Protein 5EES (pdb70)

Sequence (247 aa):
GIKVGVLGAKGRVGQTIVAAVNESDDLELVAEIGVDDDLSLLVDNGAEVVVDFTTPNAVMGNLEFCINNGISAVVGTTGFDDARLEQVRDWLEGKDNVGVLIAPNFAISAVLTMVFSKQAARFFESAEVIELHHPNKLDAPSGTAIHTAQGIAAARKEAGMDAQPDATEQALEGSRGASVDGIPVHAVRMSGMVAHEQVIFGTQGQTLTIKQDSYDRNSFAPGVLVGVRNIAQHPGLVVGLEHYLGL

Solvent-accessible surface area: 12738 Å² total; per-residue (Å²): 83,41,80,0,0,0,3,15,3,133,33,153,16,0,104,35,0,20,46,19,0,90,130,26,152,56,12,87,36,24,7,66,4,13,148,133,56,95,28,45,69,0,68,117,71,35,10,81,8,1,0,2,33,44,68,62,149,41,0,23,48,24,4,69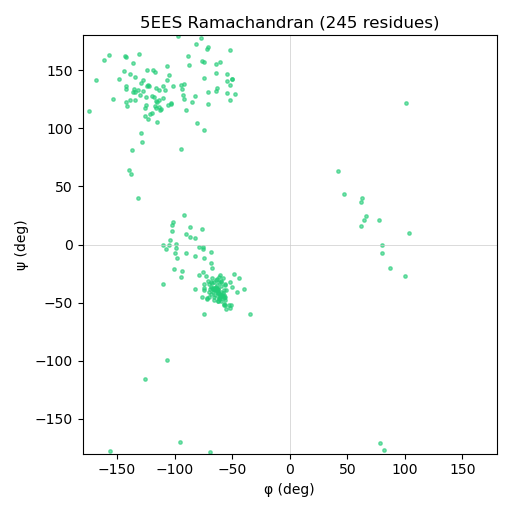,60,0,1,89,68,46,6,12,0,0,0,10,11,89,42,33,88,119,66,58,23,88,79,0,110,82,54,13,127,78,70,118,140,8,2,0,0,6,2,102,37,5,15,44,46,7,5,50,5,29,20,87,0,97,99,13,0,151,123,24,77,38,1,43,0,46,0,28,19,27,65,118,55,181,69,67,27,4,36,42,0,45,114,1,0,78,10,0,14,62,21,16,173,154,42,64,56,128,96,43,86,88,103,69,140,162,47,143,186,67,64,83,29,44,88,18,98,48,2,17,3,44,41,48,65,93,91,81,54,28,24,14,6,40,0,54,0,11,44,162,84,110,98,80,60,28,125,12,52,21,175,77,137,47,46,50,17,73,0,0,20,43,0,1,98,47,3,89,127,45,74,24,34,26,54,4,1,66,110,13,35,79,130

Structure (mmCIF, N/CA/C/O backbone):
data_5EES
#
_entry.id   5EES
#
_cell.length_a   107.969
_cell.length_b   107.969
_cell.length_c   172.049
_cell.angle_alpha   90.000
_cell.angle_beta   90.000
_cell.angle_gamma   90.000
#
_symmetry.space_group_name_H-M   'I 41 2 2'
#
loop_
_entity.id
_entity.type
_entity.pdbx_description
1 polymer '4-hydroxy-tetrahydrodipicolinate reductase'
2 non-polymer GLYCEROL
3 non-polymer 'NADP NICOTINAMIDE-ADENINE-DINUCLEOTIDE PHOSPHATE'
4 non-polymer 'SULFATE ION'
5 water water
#
loop_
_atom_site.group_PDB
_atom_site.id
_atom_site.type_symbol
_atom_site.label_atom_id
_atom_site.label_alt_id
_atom_site.label_comp_id
_atom_site.label_asym_id
_atom_site.label_entity_id
_atom_site.label_seq_id
_atom_site.pdbx_PDB_ins_code
_atom_site.Cartn_x
_atom_site.Cartn_y
_atom_site.Cartn_z
_atom_site.occupancy
_atom_site.B_iso_or_equiv
_atom_site.auth_seq_id
_atom_site.auth_comp_id
_atom_site.auth_asym_id
_atom_site.auth_atom_id
_atom_site.pdbx_PDB_model_num
ATOM 1 N N . GLY A 1 1 ? 54.561 14.795 -12.262 1.00 101.74 2 GLY A N 1
ATOM 2 C CA . GLY A 1 1 ? 54.897 13.602 -11.461 1.00 94.44 2 GLY A CA 1
ATOM 3 C C . GLY A 1 1 ? 55.699 14.006 -10.241 1.00 91.15 2 GLY A C 1
ATOM 4 O O . GLY A 1 1 ? 56.839 13.598 -10.075 1.00 83.49 2 GLY A O 1
ATOM 5 N N . ILE A 1 2 ? 55.135 14.871 -9.408 1.00 88.56 3 ILE A N 1
ATOM 6 C CA . ILE A 1 2 ? 55.280 14.672 -7.969 1.00 69.08 3 ILE A CA 1
ATOM 7 C C . ILE A 1 2 ? 53.887 14.336 -7.540 1.00 58.37 3 ILE A C 1
ATOM 8 O O . ILE A 1 2 ? 52.963 15.104 -7.719 1.00 65.83 3 ILE A O 1
ATOM 13 N N . LYS A 1 3 ? 53.718 13.139 -7.032 1.00 64.05 4 LYS A N 1
ATOM 14 C CA . LYS A 1 3 ? 52.445 12.743 -6.442 1.00 69.43 4 LYS A CA 1
ATOM 15 C C . LYS A 1 3 ? 52.428 13.288 -4.997 1.00 68.73 4 LYS A C 1
ATOM 16 O O . LYS A 1 3 ? 53.375 13.035 -4.188 1.00 55.02 4 LYS A O 1
ATOM 22 N N . VAL A 1 4 ? 51.347 14.011 -4.704 1.00 61.81 5 VAL A N 1
ATOM 23 C CA . VAL A 1 4 ? 51.192 14.814 -3.521 1.00 55.13 5 VAL A CA 1
ATOM 24 C C . VAL A 1 4 ? 49.919 14.451 -2.824 1.00 56.07 5 VAL A C 1
ATOM 25 O O . VAL A 1 4 ? 48.831 14.425 -3.459 1.00 54.89 5 VAL A O 1
ATOM 29 N N . GLY A 1 5 ? 50.031 14.244 -1.510 1.00 46.38 6 GLY A N 1
ATOM 30 C CA . GLY A 1 5 ? 48.826 14.134 -0.658 1.00 46.59 6 GLY A CA 1
ATOM 31 C C . GLY A 1 5 ? 48.641 15.368 0.197 1.00 46.19 6 GLY A C 1
ATOM 32 O O . GLY A 1 5 ? 49.615 16.033 0.545 1.00 49.24 6 GLY A O 1
ATOM 33 N N . VAL A 1 6 ? 47.412 15.655 0.572 1.00 42.66 7 VAL A N 1
ATOM 34 C CA . VAL A 1 6 ? 47.152 16.763 1.443 1.00 47.62 7 VAL A CA 1
ATOM 35 C C . VAL A 1 6 ? 46.402 16.268 2.621 1.00 47.28 7 VAL A C 1
ATOM 36 O O . VAL A 1 6 ? 45.315 15.785 2.457 1.00 50.64 7 VAL A O 1
ATOM 40 N N . LEU A 1 7 ? 46.976 16.449 3.802 1.00 47.91 8 LEU A N 1
ATOM 41 C CA . LEU A 1 7 ? 46.291 16.210 5.081 1.00 48.70 8 LEU A CA 1
ATOM 42 C C . LEU A 1 7 ? 45.675 17.501 5.501 1.00 46.84 8 LEU A C 1
ATOM 43 O O . LEU A 1 7 ? 46.298 18.569 5.412 1.00 47.99 8 LEU A O 1
ATOM 48 N N . GLY A 1 8 ? 44.463 17.409 5.993 1.00 47.18 9 GLY A N 1
ATOM 49 C CA . GLY A 1 8 ? 43.659 18.592 6.270 1.00 48.87 9 GLY A CA 1
ATOM 50 C C . GLY A 1 8 ? 43.080 19.150 4.982 1.00 42.55 9 GLY A C 1
ATOM 51 O O . GLY A 1 8 ? 42.608 20.248 4.973 1.00 44.45 9 GLY A O 1
ATOM 52 N N . ALA A 1 9 ? 42.996 18.329 3.954 1.00 49.81 10 ALA A N 1
ATOM 53 C CA . ALA A 1 9 ? 42.432 18.703 2.642 1.00 53.14 10 ALA A CA 1
ATOM 54 C C . ALA A 1 9 ? 41.139 19.490 2.626 1.00 49.78 10 ALA A C 1
ATOM 55 O O . ALA A 1 9 ? 40.936 20.278 1.710 1.00 56.49 10 ALA A O 1
ATOM 57 N N . LYS A 1 10 ? 40.287 19.338 3.628 1.00 53.01 11 LYS A N 1
ATOM 58 C CA . LYS A 1 10 ? 39.043 20.128 3.677 1.00 54.50 11 LYS A CA 1
ATOM 59 C C . LYS A 1 10 ? 39.120 21.336 4.570 1.00 51.84 11 LYS A C 1
ATOM 60 O O . LYS A 1 10 ? 38.120 22.012 4.694 1.00 53.39 11 LYS A O 1
ATOM 66 N N . GLY A 1 11 ? 40.250 21.612 5.229 1.00 50.21 12 GLY A N 1
ATOM 67 C CA . GLY A 1 11 ? 40.343 22.777 6.104 1.00 43.19 12 GLY A CA 1
ATOM 68 C C . GLY A 1 11 ? 40.516 24.090 5.352 1.00 42.46 1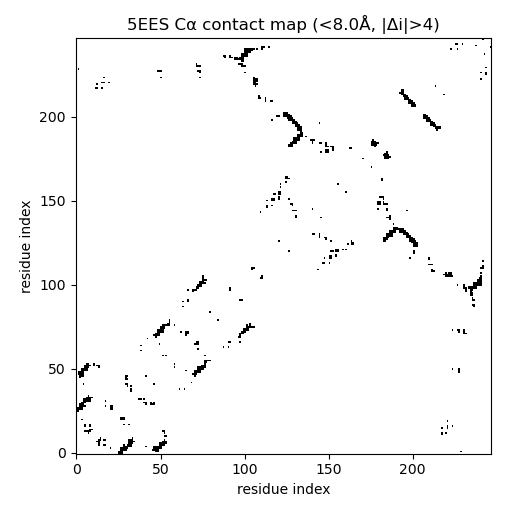2 GLY A C 1
ATOM 69 O O . GLY A 1 11 ? 40.643 24.133 4.115 1.00 45.16 12 GLY A O 1
ATOM 70 N N . ARG A 1 12 ? 40.558 25.174 6.114 1.00 43.90 13 ARG A N 1
ATOM 71 C CA . ARG A 1 12 ? 40.646 26.489 5.525 1.00 47.35 13 ARG A CA 1
ATOM 72 C C . ARG A 1 12 ? 41.858 26.533 4.625 1.00 43.14 13 ARG A C 1
ATOM 73 O O . ARG A 1 12 ? 41.777 26.858 3.469 1.00 47.12 13 ARG A O 1
ATOM 81 N N . VAL A 1 13 ? 43.000 26.150 5.132 1.00 44.35 14 VAL A N 1
ATOM 82 C CA . VAL A 1 13 ? 44.211 26.262 4.317 1.00 43.75 14 VAL A CA 1
ATOM 83 C C . VAL A 1 13 ? 44.350 25.096 3.379 1.00 45.04 14 VAL A C 1
ATOM 84 O O . VAL A 1 13 ? 44.812 25.269 2.251 1.00 47.75 14 VAL A O 1
ATOM 88 N N . GLY A 1 14 ? 43.991 23.892 3.832 1.00 43.77 15 GLY A N 1
ATOM 89 C CA . GLY A 1 14 ? 44.159 22.705 2.989 1.00 41.36 15 GLY A CA 1
ATOM 90 C C . GLY A 1 14 ? 43.472 22.783 1.616 1.00 42.65 15 GLY A C 1
ATOM 91 O O . GLY A 1 14 ? 44.034 22.348 0.577 1.00 44.46 15 GLY A O 1
ATOM 92 N N . GLN A 1 15 ? 42.278 23.358 1.600 1.00 45.12 16 GLN A N 1
ATOM 93 C CA . GLN A 1 15 ? 41.531 23.534 0.318 1.00 51.59 16 GLN A CA 1
ATOM 94 C C . GLN A 1 15 ? 42.321 24.294 -0.714 1.00 52.75 16 GLN A C 1
ATOM 95 O O . GLN A 1 15 ? 42.420 23.895 -1.896 1.00 51.99 16 GLN A O 1
ATOM 101 N N . THR A 1 16 ? 42.935 25.379 -0.238 1.00 48.21 17 THR A N 1
ATOM 102 C CA . THR A 1 16 ? 43.749 26.211 -1.130 1.00 45.33 17 THR A CA 1
ATOM 103 C C . THR A 1 16 ? 44.925 25.424 -1.624 1.00 44.65 17 THR A C 1
ATOM 104 O O . THR A 1 16 ? 45.378 25.653 -2.717 1.00 43.61 17 THR A O 1
ATOM 108 N N . ILE A 1 17 ? 45.432 24.477 -0.829 1.00 43.22 18 ILE A N 1
ATOM 109 C CA . ILE A 1 17 ? 46.548 23.671 -1.355 1.00 42.42 18 ILE A CA 1
ATOM 110 C C . ILE A 1 17 ? 46.052 22.657 -2.393 1.00 48.51 18 ILE A C 1
ATOM 111 O O . ILE A 1 17 ? 46.756 22.391 -3.407 1.00 48.39 18 ILE A O 1
ATOM 116 N N . VAL A 1 18 ? 44.877 22.055 -2.137 1.00 46.39 19 VAL A N 1
ATOM 117 C CA . VAL A 1 18 ? 44.294 21.143 -3.127 1.00 47.69 19 VAL A CA 1
ATOM 118 C C . VAL A 1 18 ? 44.122 21.912 -4.465 1.00 49.92 19 VAL A C 1
ATOM 119 O O . VAL A 1 18 ? 44.618 21.505 -5.503 1.00 45.75 19 VAL A O 1
ATOM 123 N N . ALA A 1 19 ? 43.496 23.072 -4.398 1.00 45.42 20 ALA A N 1
ATOM 124 C CA . ALA A 1 19 ? 43.339 23.908 -5.583 1.00 54.07 20 ALA A CA 1
ATOM 125 C C . ALA A 1 19 ? 44.665 24.140 -6.285 1.00 59.40 20 ALA A C 1
ATOM 126 O O . ALA A 1 19 ? 44.798 23.813 -7.456 1.00 63.27 20 ALA A O 1
ATOM 128 N N . ALA A 1 20 ? 45.659 24.635 -5.545 1.00 53.68 21 ALA A N 1
ATOM 129 C CA . ALA A 1 20 ? 46.951 24.925 -6.135 1.00 52.25 21 ALA A CA 1
ATOM 130 C C . ALA A 1 20 ? 47.569 23.732 -6.789 1.00 56.66 21 ALA A C 1
ATOM 131 O O . ALA A 1 20 ? 48.231 23.847 -7.811 1.00 55.73 21 ALA A O 1
ATOM 133 N N . VAL A 1 21 ? 47.410 22.587 -6.165 1.00 57.66 22 VAL A N 1
ATOM 134 C CA . VAL A 1 21 ? 48.030 21.405 -6.708 1.00 62.71 22 VAL A CA 1
ATOM 135 C C . VAL A 1 21 ? 47.296 21.038 -8.012 1.00 61.57 22 VAL A C 1
ATOM 136 O O . VAL A 1 21 ? 47.937 20.736 -9.001 1.00 61.06 22 VAL A O 1
ATOM 140 N N . ASN A 1 22 ? 45.974 21.064 -7.997 1.00 58.37 23 ASN A N 1
ATOM 141 C CA . ASN A 1 22 ? 45.211 20.793 -9.198 1.00 60.88 23 ASN A CA 1
ATOM 142 C C . ASN A 1 22 ? 45.587 21.742 -10.322 1.00 60.29 23 ASN A C 1
ATOM 143 O O . ASN A 1 22 ? 45.891 21.261 -11.371 1.00 62.12 23 ASN A O 1
ATOM 148 N N . GLU A 1 23 ? 45.716 23.045 -10.093 1.00 62.40 24 GLU A N 1
ATOM 149 C CA . GLU A 1 23 ? 46.170 23.950 -11.182 1.00 64.03 24 GLU A CA 1
ATOM 150 C C . GLU A 1 23 ? 47.519 23.667 -11.755 1.00 61.15 24 GLU A C 1
ATOM 151 O O . GLU A 1 23 ? 47.766 24.074 -12.849 1.00 77.14 24 GLU A O 1
ATOM 157 N N . SER A 1 24 ? 48.427 23.050 -11.024 1.00 61.97 25 SER A N 1
ATOM 158 C CA . SER A 1 24 ? 49.847 23.044 -11.448 1.00 63.14 25 SER A CA 1
ATOM 159 C C . SER A 1 24 ? 49.965 22.149 -12.635 1.00 60.37 25 SER A C 1
ATOM 160 O O . SER A 1 24 ? 49.056 21.379 -12.882 1.00 64.62 25 SER A O 1
ATOM 163 N N . ASP A 1 25 ? 51.100 22.190 -13.315 1.00 66.29 26 ASP A N 1
ATOM 164 C CA . ASP A 1 25 ? 51.412 21.187 -14.353 1.00 73.42 26 ASP A CA 1
ATOM 165 C C . ASP A 1 25 ? 52.227 19.995 -13.876 1.00 84.87 26 ASP A C 1
ATOM 166 O O . ASP A 1 25 ? 52.170 18.943 -14.506 1.00 84.15 26 ASP A O 1
ATOM 171 N N . ASP A 1 26 ? 52.970 20.144 -12.771 1.00 78.71 27 ASP A N 1
ATOM 172 C CA . ASP A 1 26 ? 53.992 19.161 -12.388 1.00 70.62 27 ASP A CA 1
ATOM 173 C C . ASP A 1 26 ? 53.647 18.287 -11.182 1.00 71.66 27 ASP A C 1
ATOM 174 O O . ASP A 1 26 ? 54.411 17.374 -10.822 1.00 75.37 27 ASP A O 1
ATOM 179 N N . LEU A 1 27 ? 52.506 18.554 -10.566 1.00 66.55 28 LEU A N 1
ATOM 180 C CA . LEU A 1 27 ? 52.167 17.913 -9.310 1.00 67.08 28 LEU A CA 1
ATOM 181 C C . LEU A 1 27 ? 50.862 17.217 -9.492 1.00 65.22 28 LEU A C 1
ATOM 182 O O . LEU A 1 27 ? 49.941 17.814 -10.006 1.00 72.67 28 LEU A O 1
ATOM 187 N N . GLU A 1 28 ? 50.739 16.004 -8.991 1.00 64.50 29 GLU A N 1
ATOM 188 C CA . GLU A 1 28 ? 49.506 15.307 -9.125 1.00 69.14 29 GLU A CA 1
ATOM 189 C C . GLU A 1 28 ? 48.881 14.999 -7.771 1.00 65.33 29 GLU A C 1
ATOM 190 O O . GLU A 1 28 ? 49.480 14.348 -6.945 1.00 72.28 29 GLU A O 1
ATOM 196 N N . LEU A 1 29 ? 47.638 15.386 -7.582 1.00 54.00 30 LEU A N 1
ATOM 197 C CA . LEU A 1 29 ? 46.993 15.202 -6.345 1.00 55.76 30 LEU A CA 1
ATOM 198 C C . LEU A 1 29 ? 46.516 13.771 -6.271 1.00 64.76 30 LEU A C 1
ATOM 199 O O . LEU A 1 29 ? 45.497 13.426 -6.850 1.00 67.34 30 LEU A O 1
ATOM 204 N N . VAL A 1 30 ? 47.210 12.944 -5.506 1.00 61.99 31 VAL A N 1
ATOM 205 C CA . VAL A 1 30 ? 46.791 11.568 -5.352 1.00 55.47 31 VAL A CA 1
ATOM 206 C C . VAL A 1 30 ? 46.006 11.251 -4.096 1.00 63.24 31 VAL A C 1
ATOM 207 O O . VAL A 1 30 ? 45.593 10.109 -3.934 1.00 67.66 31 VAL A O 1
ATOM 211 N N . ALA A 1 31 ? 45.801 12.191 -3.189 1.00 60.97 32 ALA A N 1
ATOM 212 C CA . ALA A 1 31 ? 45.067 11.847 -1.962 1.00 56.07 32 ALA A CA 1
ATOM 213 C C . ALA A 1 31 ? 44.706 13.092 -1.246 1.00 52.20 32 ALA A C 1
ATOM 214 O O . ALA A 1 31 ? 45.498 13.984 -1.124 1.00 54.03 32 ALA A O 1
ATOM 216 N N . GLU A 1 32 ? 43.531 13.085 -0.690 1.00 48.96 33 GLU A N 1
ATOM 217 C CA . GLU A 1 32 ? 43.060 14.118 0.126 1.00 52.68 33 GLU A CA 1
ATOM 218 C C . GLU A 1 32 ? 42.544 13.531 1.396 1.00 53.27 33 GLU A C 1
ATOM 219 O O . GLU A 1 32 ? 41.393 13.200 1.479 1.00 68.61 33 GLU A O 1
ATOM 225 N N . ILE A 1 33 ? 43.367 13.516 2.422 1.00 57.55 34 ILE A N 1
ATOM 226 C CA . ILE A 1 33 ? 43.012 12.965 3.729 1.00 49.76 34 ILE A CA 1
ATOM 227 C C . ILE A 1 33 ? 42.401 14.047 4.628 1.00 54.54 34 ILE A C 1
ATOM 228 O O . ILE A 1 33 ? 43.046 15.015 5.025 1.00 56.27 34 ILE A O 1
ATOM 233 N N . GLY A 1 34 ? 41.146 13.858 4.964 1.00 52.10 35 GLY A N 1
ATOM 234 C CA . GLY A 1 34 ? 40.519 14.557 6.077 1.00 48.98 35 GLY A CA 1
ATOM 235 C C . GLY A 1 34 ? 40.541 13.733 7.372 1.00 51.42 35 GLY A C 1
ATOM 236 O O . GLY A 1 34 ? 41.237 12.702 7.506 1.00 48.93 35 GLY A O 1
ATOM 237 N N . VAL A 1 35 ? 39.804 14.223 8.350 1.00 46.16 36 VAL A N 1
ATOM 238 C CA . VAL A 1 35 ? 39.924 13.717 9.686 1.00 55.97 36 VAL A CA 1
ATOM 239 C C . VAL A 1 35 ? 39.576 12.222 9.792 1.00 70.80 36 VAL A C 1
ATOM 240 O O . VAL A 1 35 ? 40.183 11.542 10.598 1.00 74.69 36 VAL A O 1
ATOM 244 N N . ASP A 1 36 ? 38.649 11.702 8.975 1.00 70.56 37 ASP A N 1
ATOM 245 C CA . ASP A 1 36 ? 38.172 10.340 9.154 1.00 72.60 37 ASP A CA 1
ATOM 246 C C . ASP A 1 36 ? 38.781 9.347 8.174 1.00 73.59 37 ASP A C 1
ATOM 247 O O . ASP A 1 36 ? 38.326 8.222 8.131 1.00 83.49 37 ASP A O 1
ATOM 252 N N . ASP A 1 37 ? 39.825 9.700 7.428 1.00 65.06 38 ASP A N 1
ATOM 253 C CA . ASP A 1 37 ? 40.320 8.789 6.367 1.00 67.10 38 ASP A CA 1
ATOM 254 C C . ASP A 1 37 ? 41.585 8.112 6.774 1.00 67.20 38 ASP A C 1
ATOM 255 O O . ASP A 1 37 ? 42.401 8.709 7.432 1.00 66.13 38 ASP A O 1
ATOM 260 N N . ASP A 1 38 ? 41.797 6.873 6.371 1.00 75.38 39 ASP A N 1
ATOM 261 C CA . ASP A 1 38 ? 43.023 6.269 6.785 1.00 75.70 39 ASP A CA 1
ATOM 262 C C . ASP A 1 38 ? 44.120 6.880 5.959 1.00 66.63 39 ASP A C 1
ATOM 263 O O . ASP A 1 38 ? 43.965 7.140 4.776 1.00 63.30 39 ASP A O 1
ATOM 268 N N . LEU A 1 39 ? 45.244 7.054 6.627 1.00 64.47 40 LEU A 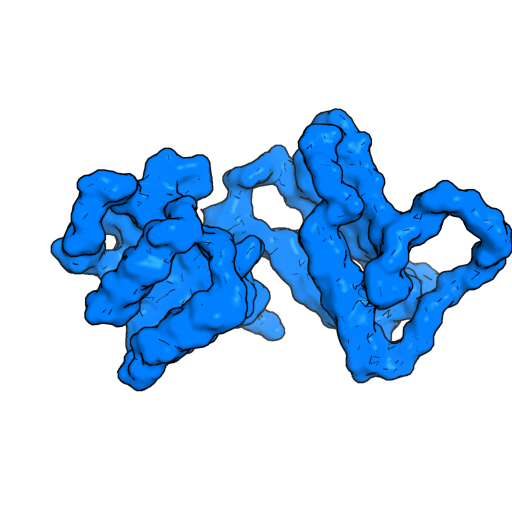N 1
ATOM 269 C CA . LEU A 1 39 ? 46.468 7.491 6.018 1.00 60.67 40 LEU A CA 1
ATOM 270 C C . LEU A 1 39 ? 47.074 6.495 5.068 1.00 60.46 40 LEU A C 1
ATOM 271 O O . LEU A 1 39 ? 47.939 6.856 4.250 1.00 58.09 40 LEU A O 1
ATOM 276 N N . SER A 1 40 ? 46.695 5.229 5.183 1.00 66.00 41 SER A N 1
ATOM 277 C CA . SER A 1 40 ? 47.205 4.165 4.261 1.00 67.78 41 SER A CA 1
ATOM 278 C C . SER A 1 40 ? 46.903 4.473 2.799 1.00 63.66 41 SER A C 1
ATOM 279 O O . SER A 1 40 ? 47.686 4.125 1.896 1.00 60.54 41 SER A O 1
ATOM 282 N N . LEU A 1 41 ? 45.805 5.201 2.597 1.00 56.40 42 LEU A N 1
ATOM 283 C CA . LEU A 1 41 ? 45.515 5.873 1.313 1.00 60.57 42 LEU A CA 1
ATOM 284 C C . LEU A 1 41 ? 46.691 6.516 0.602 1.00 63.06 42 LEU A C 1
ATOM 285 O O . LEU A 1 41 ? 46.747 6.524 -0.618 1.00 60.48 42 LEU A O 1
ATOM 290 N N . LEU A 1 42 ? 47.594 7.132 1.377 1.00 61.44 43 LEU A N 1
ATOM 291 C CA . LEU A 1 42 ? 48.824 7.749 0.827 1.00 57.84 43 LEU A CA 1
ATOM 292 C C . LEU A 1 42 ? 49.771 6.719 0.318 1.00 61.05 43 LEU A C 1
ATOM 293 O O . LEU A 1 42 ? 50.553 6.983 -0.591 1.00 61.05 43 LEU A O 1
ATOM 298 N N . VAL A 1 43 ? 49.756 5.552 0.969 1.00 72.85 44 VAL A N 1
ATOM 299 C CA . VAL A 1 43 ? 50.638 4.461 0.561 1.00 75.73 44 VAL A CA 1
ATOM 300 C C . VAL A 1 43 ? 50.117 3.819 -0.743 1.00 69.93 44 VAL A C 1
ATOM 301 O O . VAL A 1 43 ? 50.804 3.904 -1.772 1.00 63.63 44 VAL A O 1
ATOM 305 N N . ASP A 1 44 ? 48.882 3.299 -0.698 1.00 72.41 45 ASP A N 1
ATOM 306 C CA . ASP A 1 44 ? 48.069 2.890 -1.890 1.00 71.40 45 ASP A CA 1
ATOM 307 C C . ASP A 1 44 ? 48.266 3.764 -3.113 1.00 74.75 45 ASP A C 1
ATOM 308 O O . ASP A 1 44 ? 48.738 3.286 -4.139 1.00 79.41 45 ASP A O 1
ATOM 313 N N . ASN A 1 45 ? 47.968 5.061 -2.989 1.00 72.30 46 ASN A N 1
ATOM 314 C CA . ASN A 1 45 ? 48.020 5.960 -4.139 1.00 60.60 46 ASN A CA 1
ATOM 315 C C . ASN A 1 45 ? 49.412 6.456 -4.448 1.00 55.98 46 ASN A C 1
ATOM 316 O O . ASN A 1 45 ? 49.617 7.299 -5.348 1.00 57.61 46 ASN A O 1
ATOM 321 N N . GLY A 1 46 ? 50.390 5.923 -3.726 1.00 52.91 47 GLY A N 1
ATOM 322 C CA . GLY A 1 46 ? 51.784 6.225 -4.004 1.00 56.45 47 GLY A CA 1
ATOM 323 C C . GLY A 1 46 ? 52.180 7.684 -3.855 1.00 66.85 47 GLY A C 1
ATOM 324 O O . GLY A 1 46 ? 53.035 8.161 -4.634 1.00 64.63 47 GLY A O 1
ATOM 325 N N . ALA A 1 47 ? 51.602 8.387 -2.853 1.00 61.72 48 ALA A N 1
ATOM 326 C CA . ALA A 1 47 ? 52.103 9.740 -2.460 1.00 64.27 48 ALA A CA 1
ATOM 327 C C . ALA A 1 47 ? 53.625 9.774 -2.179 1.00 53.78 48 ALA A C 1
ATOM 328 O O . ALA A 1 47 ? 54.174 8.842 -1.548 1.00 58.81 48 ALA A O 1
ATOM 330 N N . GLU A 1 48 ? 54.295 10.813 -2.672 1.00 49.01 49 GLU A N 1
ATOM 331 C CA . GLU A 1 48 ? 55.754 11.009 -2.481 1.00 55.12 49 GLU A CA 1
ATOM 332 C C . GLU A 1 48 ? 56.105 12.184 -1.533 1.00 59.00 49 GLU A C 1
ATOM 333 O O . GLU A 1 48 ? 57.130 12.175 -0.815 1.00 53.95 49 GLU A O 1
ATOM 339 N N . VAL A 1 49 ? 55.269 13.213 -1.601 1.00 59.65 50 VAL A N 1
ATOM 340 C CA . VAL A 1 49 ? 55.279 14.330 -0.680 1.00 61.64 50 VAL A CA 1
ATOM 341 C C . VAL A 1 49 ? 53.887 14.520 -0.126 1.00 52.35 50 VAL A C 1
ATOM 342 O O . VAL A 1 49 ? 52.917 14.416 -0.838 1.00 53.26 50 VAL A O 1
ATOM 346 N N . VAL A 1 50 ? 53.802 14.850 1.139 1.00 48.93 51 VAL A N 1
ATOM 347 C CA . VAL A 1 50 ? 52.551 15.201 1.745 1.00 48.35 51 VAL A CA 1
ATOM 348 C C . VAL A 1 50 ? 52.609 16.668 2.282 1.00 45.93 51 VAL A C 1
ATOM 349 O O . VAL A 1 50 ? 53.655 17.134 2.600 1.00 40.14 51 VAL A O 1
ATOM 353 N N . VAL A 1 51 ? 51.483 17.367 2.320 1.00 42.12 52 VAL A N 1
ATOM 354 C CA . VAL A 1 51 ? 51.353 18.696 2.856 1.00 39.37 52 VAL A CA 1
ATOM 355 C C . VAL A 1 51 ? 50.361 18.621 3.993 1.00 44.10 52 VAL A C 1
ATOM 356 O O . VAL A 1 51 ? 49.235 18.126 3.845 1.00 43.52 52 VAL A O 1
ATOM 360 N N . ASP A 1 52 ? 50.775 19.135 5.128 1.00 45.55 53 ASP A N 1
ATOM 361 C CA . ASP A 1 52 ? 50.008 18.995 6.327 1.00 43.87 53 ASP A CA 1
ATOM 362 C C . ASP A 1 52 ? 49.574 20.380 6.912 1.00 42.31 53 ASP A C 1
ATOM 363 O O . ASP A 1 52 ? 50.387 21.163 7.424 1.00 38.73 53 ASP A O 1
ATOM 368 N N . PHE A 1 53 ? 48.267 20.632 6.879 1.00 39.91 54 PHE A N 1
ATOM 369 C CA . PHE A 1 53 ? 47.616 21.696 7.660 1.00 38.59 54 PHE A CA 1
ATOM 370 C C . PHE A 1 53 ? 46.434 21.109 8.445 1.00 44.64 54 PHE A C 1
ATOM 371 O O . PHE A 1 53 ? 45.274 21.105 7.966 1.00 43.95 54 PHE A O 1
ATOM 379 N N . THR A 1 54 ? 46.733 20.621 9.648 1.00 44.63 55 THR A N 1
ATOM 380 C CA . THR A 1 54 ? 45.795 19.858 10.438 1.00 46.69 55 THR A CA 1
ATOM 381 C C . THR A 1 54 ? 45.665 20.499 11.807 1.00 48.31 55 THR A C 1
ATOM 382 O O . THR A 1 54 ? 45.196 21.617 11.852 1.00 46.48 55 THR A O 1
ATOM 386 N N . THR A 1 55 ? 46.063 19.823 12.897 1.00 44.21 56 THR A N 1
ATOM 387 C CA . THR A 1 55 ? 46.019 20.406 14.247 1.00 45.38 56 THR A CA 1
ATOM 388 C C . THR A 1 55 ? 47.237 19.920 14.945 1.00 42.39 56 THR A C 1
ATOM 389 O O . THR A 1 55 ? 47.821 18.892 14.528 1.00 42.30 56 THR A O 1
ATOM 393 N N . PRO A 1 56 ? 47.604 20.611 16.017 1.00 38.69 57 PRO A N 1
ATOM 394 C CA . PRO A 1 56 ? 48.738 20.185 16.828 1.00 41.88 57 PRO A CA 1
ATOM 395 C C . PRO A 1 56 ? 48.536 18.809 17.445 1.00 45.30 57 PRO A C 1
ATOM 396 O O . PRO A 1 56 ? 49.516 18.119 17.682 1.00 50.84 57 PRO A O 1
ATOM 400 N N . ASN A 1 57 ? 47.293 18.408 17.691 1.00 48.02 58 ASN A N 1
ATOM 401 C CA . ASN A 1 57 ? 47.012 17.055 18.232 1.00 50.66 58 ASN A CA 1
ATOM 402 C C . ASN A 1 57 ? 47.193 15.906 17.294 1.00 53.37 58 ASN A C 1
ATOM 403 O O . ASN A 1 57 ? 47.426 14.774 17.750 1.00 57.49 58 ASN A O 1
ATOM 408 N N . ALA A 1 58 ? 47.037 16.180 15.994 1.00 52.83 59 ALA A N 1
ATOM 409 C CA . ALA A 1 58 ? 47.099 15.142 14.940 1.00 46.40 59 ALA A CA 1
ATOM 410 C C . ALA A 1 58 ? 48.441 14.985 14.307 1.00 44.40 59 ALA A C 1
ATOM 411 O O . ALA A 1 58 ? 48.784 13.913 13.735 1.00 45.18 59 ALA A O 1
ATOM 413 N N . VAL A 1 59 ? 49.190 16.084 14.315 1.00 44.86 60 VAL A N 1
ATOM 414 C CA . VAL A 1 59 ? 50.270 16.195 13.355 1.00 40.48 60 VAL A CA 1
ATOM 415 C C . VAL A 1 59 ? 51.398 15.260 13.695 1.00 42.99 60 VAL A C 1
ATOM 416 O O . VAL A 1 59 ? 52.065 14.802 12.789 1.00 47.06 60 VAL A O 1
ATOM 420 N N . MET A 1 60 ? 51.645 14.963 14.970 1.00 40.47 61 MET A N 1
ATOM 421 C CA . MET A 1 60 ? 52.829 14.162 15.267 1.00 42.99 61 MET A CA 1
ATOM 422 C C . MET A 1 60 ? 52.606 12.723 14.823 1.00 45.24 61 MET A C 1
ATOM 423 O O . MET A 1 60 ? 53.477 12.138 14.173 1.00 43.28 61 MET A O 1
ATOM 428 N N . GLY A 1 61 ? 51.459 12.163 15.158 1.00 42.62 62 GLY A N 1
ATOM 429 C CA . GLY A 1 61 ? 51.108 10.872 14.606 1.00 49.10 62 GLY A CA 1
ATOM 430 C C . GLY A 1 61 ? 51.185 10.775 13.108 1.00 45.68 62 GLY A C 1
ATOM 431 O O . GLY A 1 61 ? 51.857 9.904 12.584 1.00 50.56 62 GLY A O 1
ATOM 432 N N . ASN A 1 62 ? 50.543 11.696 12.414 1.00 45.90 63 ASN A N 1
ATOM 433 C CA . ASN A 1 62 ? 50.565 11.656 10.956 1.00 47.13 63 ASN A CA 1
ATOM 434 C C . ASN A 1 62 ? 51.966 11.742 10.420 1.00 45.24 63 ASN A C 1
ATOM 435 O O . ASN A 1 62 ? 52.330 11.060 9.487 1.00 47.76 63 ASN A O 1
ATOM 440 N N . LEU A 1 63 ? 52.746 12.635 10.975 1.00 40.13 64 LEU A N 1
ATOM 441 C CA . LEU A 1 63 ? 54.108 12.806 10.506 1.00 39.89 64 LEU A CA 1
ATOM 442 C C . LEU A 1 63 ? 54.953 11.591 10.730 1.00 43.50 64 LEU A C 1
ATOM 443 O O . LEU A 1 63 ? 55.810 1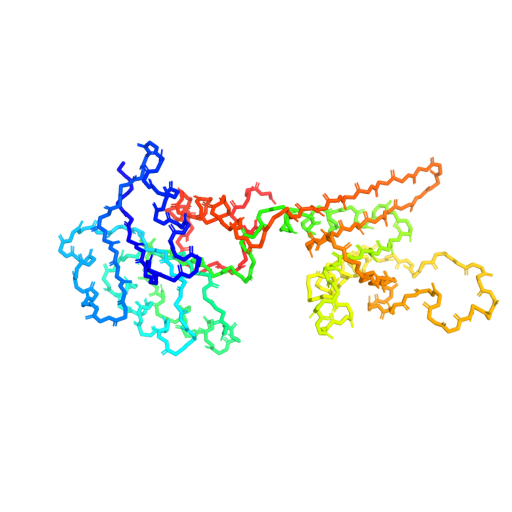1.233 9.911 1.00 45.04 64 LEU A O 1
ATOM 448 N N . GLU A 1 64 ? 54.747 10.954 11.873 1.00 47.37 65 GLU A N 1
ATOM 449 C CA . GLU A 1 64 ? 55.477 9.727 12.156 1.00 49.72 65 GLU A CA 1
ATOM 450 C C . GLU A 1 64 ? 55.130 8.659 11.091 1.00 48.75 65 GLU A C 1
ATOM 451 O O . GLU A 1 64 ? 56.041 8.046 10.511 1.00 41.72 65 GLU A O 1
ATOM 457 N N . PHE A 1 65 ? 53.852 8.518 10.778 1.00 44.96 66 PHE A N 1
ATOM 458 C CA . PHE A 1 65 ? 53.423 7.606 9.675 1.00 48.77 66 PHE A CA 1
ATOM 459 C C . PHE A 1 65 ? 54.093 7.903 8.358 1.00 50.40 66 PHE A C 1
ATOM 460 O O . PHE A 1 65 ? 54.766 7.054 7.801 1.00 48.40 66 PHE A O 1
ATOM 468 N N . CYS A 1 66 ? 53.972 9.143 7.901 1.00 48.45 67 CYS A N 1
ATOM 469 C CA . CYS A 1 66 ? 54.648 9.566 6.673 1.00 47.11 67 CYS A CA 1
ATOM 470 C C . CYS A 1 66 ? 56.097 9.246 6.655 1.00 47.59 67 CYS A C 1
ATOM 471 O O . CYS A 1 66 ? 56.596 8.643 5.699 1.00 52.74 67 CYS A O 1
ATOM 474 N N . ILE A 1 67 ? 56.809 9.649 7.688 1.00 48.15 68 ILE A N 1
ATOM 475 C CA . ILE A 1 67 ? 58.261 9.408 7.680 1.00 46.35 68 ILE A CA 1
ATOM 476 C C . ILE A 1 67 ? 58.578 7.893 7.659 1.00 51.67 68 ILE A C 1
ATOM 477 O O . ILE A 1 67 ? 59.560 7.466 7.049 1.00 54.47 68 ILE A O 1
ATOM 482 N N . ASN A 1 68 ? 57.782 7.109 8.391 1.00 47.32 69 ASN A N 1
ATOM 483 C CA . ASN A 1 68 ? 58.012 5.677 8.492 1.00 56.48 69 ASN A CA 1
ATOM 484 C C . ASN A 1 68 ? 57.579 4.948 7.238 1.00 57.01 69 ASN A C 1
ATOM 485 O O . ASN A 1 68 ? 58.093 3.935 6.996 1.00 60.51 69 ASN A O 1
ATOM 490 N N . ASN A 1 69 ? 56.671 5.473 6.439 1.00 56.74 70 ASN A N 1
ATOM 491 C CA . ASN A 1 69 ? 56.491 4.984 5.083 1.00 50.27 70 ASN A CA 1
ATOM 492 C C . ASN A 1 69 ? 57.314 5.716 4.026 1.00 48.64 70 ASN A C 1
ATOM 493 O O . ASN A 1 69 ? 56.956 5.702 2.891 1.00 53.75 70 ASN A O 1
ATOM 498 N N . GLY A 1 70 ? 58.441 6.328 4.367 1.00 49.48 71 GLY A N 1
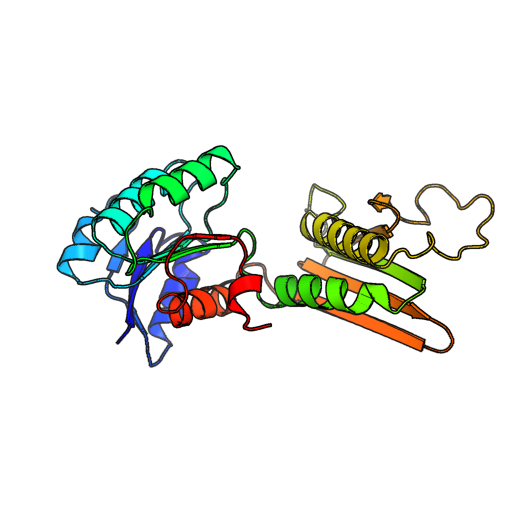ATOM 499 C CA . GLY A 1 70 ? 59.271 7.021 3.354 1.00 44.68 71 GLY A CA 1
ATOM 500 C C . GLY A 1 70 ? 58.658 8.209 2.585 1.00 53.58 71 GLY A C 1
ATOM 501 O O . GLY A 1 70 ? 59.221 8.604 1.627 1.00 52.93 71 GLY A O 1
ATOM 502 N N . ILE A 1 71 ? 57.544 8.807 3.022 1.00 51.72 72 ILE A N 1
ATOM 503 C CA . ILE A 1 71 ? 56.932 9.998 2.388 1.00 46.01 72 ILE A CA 1
ATOM 504 C C . ILE A 1 71 ? 57.447 11.316 3.027 1.00 51.62 72 ILE A C 1
ATOM 505 O O . ILE A 1 71 ? 57.391 11.510 4.252 1.00 54.48 72 ILE A O 1
ATOM 510 N N . SER A 1 72 ? 57.962 12.202 2.203 1.00 43.51 73 SER A N 1
ATOM 511 C CA . SER A 1 72 ? 58.436 13.454 2.675 1.00 46.00 73 SER A CA 1
ATOM 512 C C . SER A 1 72 ? 57.273 14.406 2.990 1.00 49.06 73 SER A C 1
ATOM 513 O O . SER A 1 72 ? 56.152 14.223 2.499 1.00 40.94 73 SER A O 1
ATOM 516 N N . ALA A 1 73 ? 57.543 15.396 3.850 1.00 47.55 74 ALA A N 1
ATOM 517 C CA . ALA A 1 73 ? 56.445 16.209 4.381 1.00 42.17 74 ALA A CA 1
ATOM 518 C C . ALA A 1 73 ? 56.726 17.680 4.561 1.00 39.94 74 ALA A C 1
ATOM 519 O O . ALA A 1 73 ? 57.751 18.058 5.089 1.00 39.32 74 ALA A O 1
ATOM 521 N N . VAL A 1 74 ? 55.733 18.472 4.140 1.00 40.09 75 VAL A N 1
ATOM 522 C CA . VAL A 1 74 ? 55.710 19.896 4.158 1.00 39.97 75 VAL A CA 1
ATOM 523 C C . VAL A 1 74 ? 54.622 20.320 5.098 1.00 37.94 75 VAL A C 1
ATOM 524 O O . VAL A 1 74 ? 53.465 20.265 4.769 1.00 38.20 75 VAL A O 1
ATOM 528 N N . VAL A 1 75 ? 55.018 20.793 6.269 1.00 38.35 76 VAL A N 1
ATOM 529 C CA . VAL A 1 75 ? 54.127 20.899 7.387 1.00 35.84 76 VAL A CA 1
ATOM 530 C C . VAL A 1 75 ? 53.983 22.355 7.777 1.00 37.27 76 VAL A C 1
ATOM 531 O O . VAL A 1 75 ? 54.959 23.014 8.167 1.00 37.88 76 VAL A O 1
ATOM 535 N N . GLY A 1 76 ? 52.757 22.841 7.694 1.00 38.73 77 GLY A N 1
ATOM 536 C CA . GLY A 1 76 ? 52.395 24.175 8.131 1.00 36.40 77 GLY A CA 1
ATOM 537 C C . GLY A 1 76 ? 51.742 24.205 9.479 1.00 38.15 77 GLY A C 1
ATOM 538 O O . GLY A 1 76 ? 51.732 25.235 10.139 1.00 36.02 77 GLY A O 1
ATOM 539 N N . THR A 1 77 ? 51.198 23.084 9.915 1.00 40.23 78 THR A N 1
ATOM 540 C CA . THR A 1 77 ? 50.603 23.003 11.244 1.00 40.93 78 THR A CA 1
ATOM 541 C C . THR A 1 77 ? 51.511 23.529 12.341 1.00 42.73 78 THR A C 1
ATOM 542 O O . THR A 1 77 ? 52.727 23.329 12.292 1.00 44.71 78 THR A O 1
ATOM 546 N N . THR A 1 78 ? 50.919 24.205 13.324 1.00 40.75 79 THR A N 1
ATOM 547 C CA . THR A 1 78 ? 51.690 24.953 14.347 1.00 45.20 79 THR A CA 1
ATOM 548 C C . THR A 1 78 ? 51.821 24.086 15.575 1.00 50.33 79 THR A C 1
ATOM 549 O O . THR A 1 78 ? 51.372 22.925 15.580 1.00 43.96 79 THR A O 1
ATOM 553 N N . GLY A 1 79 ? 52.504 24.598 16.595 1.00 47.56 80 GLY A N 1
ATOM 554 C CA . GLY A 1 79 ? 52.641 23.814 17.801 1.00 46.52 80 GLY A CA 1
ATOM 555 C C . GLY A 1 79 ? 53.990 23.174 17.977 1.00 46.27 80 GLY A C 1
ATOM 556 O O . GLY A 1 79 ? 54.143 22.408 18.901 1.00 49.41 80 GLY A O 1
ATOM 557 N N . PHE A 1 80 ? 54.979 23.521 17.161 1.00 42.88 81 PHE A N 1
ATOM 558 C CA . PHE A 1 80 ? 56.249 22.823 17.190 1.00 42.94 81 PHE A CA 1
ATOM 559 C C . PHE A 1 80 ? 57.259 23.496 18.076 1.00 47.97 81 PHE A C 1
ATOM 560 O O . PHE A 1 80 ? 58.187 24.144 17.584 1.00 51.83 81 PHE A O 1
ATOM 568 N N . ASP A 1 81 ? 57.166 23.233 19.359 1.00 43.23 82 ASP A N 1
ATOM 569 C CA . ASP A 1 81 ? 58.252 23.614 20.297 1.00 45.74 82 ASP A CA 1
ATOM 570 C C . ASP A 1 81 ? 59.560 22.800 20.106 1.00 48.70 82 ASP A C 1
ATOM 571 O O . ASP A 1 81 ? 59.642 21.909 19.275 1.00 47.46 82 ASP A O 1
ATOM 576 N N . ASP A 1 82 ? 60.581 23.041 20.920 1.00 46.86 83 ASP A N 1
ATOM 577 C CA . ASP A 1 82 ? 61.824 22.309 20.738 1.00 44.75 83 ASP A CA 1
ATOM 578 C C . ASP A 1 82 ? 61.737 20.830 20.922 1.00 44.00 83 ASP A C 1
ATOM 579 O O . ASP A 1 82 ? 62.425 20.071 20.229 1.00 44.74 83 ASP A O 1
ATOM 584 N N . ALA A 1 83 ? 60.944 20.425 21.902 1.00 38.11 84 ALA A N 1
ATOM 585 C CA . ALA A 1 83 ? 60.841 19.033 22.229 1.00 38.03 84 ALA A CA 1
ATOM 586 C C . ALA A 1 83 ? 60.221 18.319 21.016 1.00 39.23 84 ALA A C 1
ATOM 587 O O . ALA A 1 83 ? 60.658 17.215 20.638 1.00 39.24 84 ALA A O 1
ATOM 589 N N . ARG A 1 84 ? 59.186 18.916 20.412 1.00 36.28 85 ARG A N 1
ATOM 590 C CA . ARG A 1 84 ? 58.610 18.307 19.203 1.00 36.26 85 ARG A CA 1
ATOM 591 C C . ARG A 1 84 ? 59.578 18.264 18.013 1.00 38.60 85 ARG A C 1
ATOM 592 O O . ARG A 1 84 ? 59.603 17.293 17.289 1.00 40.10 85 ARG A O 1
ATOM 600 N N . LEU A 1 85 ? 60.399 19.284 17.843 1.00 35.81 86 LEU A N 1
ATOM 601 C CA . LEU A 1 85 ? 61.353 19.275 16.772 1.00 39.75 86 LEU A CA 1
ATOM 602 C C . LEU A 1 85 ? 62.384 18.217 17.021 1.00 41.37 86 LEU A C 1
ATOM 603 O O . LEU A 1 85 ? 62.837 17.564 16.069 1.00 44.80 86 LEU A O 1
ATOM 608 N N . GLU A 1 86 ? 62.760 18.043 18.289 1.00 37.42 87 GLU A N 1
ATOM 609 C CA . GLU A 1 86 ? 63.693 16.992 18.642 1.00 38.75 87 GLU A CA 1
ATOM 610 C C . GLU A 1 86 ? 63.050 15.658 18.356 1.00 39.48 87 GLU A C 1
ATOM 611 O O . GLU A 1 86 ? 63.709 14.742 17.911 1.00 38.29 87 GLU A O 1
ATOM 617 N N . GLN A 1 87 ? 61.759 15.519 18.599 1.00 36.78 88 GLN A N 1
ATOM 618 C CA . GLN A 1 87 ? 61.118 14.270 18.224 1.00 39.43 88 GLN A CA 1
ATOM 619 C C . GLN A 1 87 ? 61.192 13.988 16.702 1.00 40.65 88 GLN A C 1
ATOM 620 O O . GLN A 1 87 ? 61.453 12.854 16.310 1.00 39.85 88 GLN A O 1
ATOM 626 N N . VAL A 1 88 ? 60.900 14.989 15.877 1.00 38.92 89 VAL A N 1
ATOM 627 C CA . VAL A 1 88 ? 60.994 14.816 14.434 1.00 39.40 89 VAL A CA 1
ATOM 628 C C . VAL A 1 88 ? 62.394 14.517 13.961 1.00 36.08 89 VAL A C 1
ATOM 629 O O . VAL A 1 88 ? 62.621 13.662 13.148 1.00 40.89 89 VAL A O 1
ATOM 633 N N . ARG A 1 89 ? 63.354 15.161 14.522 1.00 38.17 90 ARG A N 1
ATOM 634 C CA . ARG A 1 89 ? 64.731 14.852 14.186 1.00 45.33 90 ARG A CA 1
ATOM 635 C C . ARG A 1 89 ? 65.166 13.420 14.536 1.00 48.95 90 ARG A C 1
ATOM 636 O O . ARG A 1 89 ? 65.955 12.778 13.805 1.00 51.23 90 ARG A O 1
ATOM 644 N N . ASP A 1 90 ? 64.691 12.939 15.676 1.00 44.43 91 ASP A N 1
ATOM 645 C CA . ASP A 1 90 ? 64.965 11.574 16.138 1.00 44.69 91 ASP A CA 1
ATOM 646 C C . ASP A 1 90 ? 64.383 10.554 15.117 1.00 45.01 91 ASP A C 1
ATOM 647 O O . ASP A 1 90 ? 65.064 9.664 14.632 1.00 42.47 91 ASP A O 1
ATOM 652 N N . TRP A 1 91 ? 63.139 10.736 14.727 1.00 42.36 92 TRP A N 1
ATOM 653 C CA . TRP A 1 91 ? 62.564 9.863 13.721 1.00 41.10 92 TRP A CA 1
ATOM 654 C C . TRP A 1 91 ? 63.307 9.872 12.374 1.00 43.53 92 TRP A C 1
ATOM 655 O O . TRP A 1 91 ? 63.269 8.888 11.665 1.00 46.07 92 TRP A O 1
ATOM 666 N N . LEU A 1 92 ? 63.900 10.995 11.996 1.00 44.27 93 LEU A N 1
ATOM 667 C CA . LEU A 1 92 ? 64.548 11.115 10.703 1.00 46.53 93 LEU A CA 1
ATOM 668 C C . LEU A 1 92 ? 65.952 10.557 10.693 1.00 51.70 93 LEU A C 1
ATOM 669 O O . LEU A 1 92 ? 66.530 10.437 9.623 1.00 52.13 93 LEU A O 1
ATOM 674 N N . GLU A 1 93 ? 66.506 10.215 11.849 1.00 55.72 94 GLU A N 1
ATOM 675 C CA . GLU A 1 93 ? 67.875 9.720 11.893 1.00 62.41 94 GLU A CA 1
ATOM 676 C C . GLU A 1 93 ? 68.143 8.532 10.982 1.00 68.17 94 GLU A C 1
ATOM 677 O O . GLU A 1 93 ? 67.380 7.583 10.970 1.00 62.83 94 GLU A O 1
ATOM 683 N N . GLY A 1 94 ? 69.216 8.630 10.188 1.00 77.92 95 GLY A N 1
ATOM 684 C CA . GLY A 1 94 ? 69.619 7.592 9.235 1.00 82.31 95 GLY A CA 1
ATOM 685 C C . GLY A 1 94 ? 68.623 7.298 8.123 1.00 85.40 95 GLY A C 1
ATOM 686 O O . GLY A 1 94 ? 68.431 6.147 7.790 1.00 97.27 95 GLY A O 1
ATOM 687 N N . LYS A 1 95 ? 67.978 8.316 7.554 1.00 75.85 96 LYS A N 1
ATOM 688 C CA . LYS A 1 95 ? 66.958 8.107 6.507 1.00 75.88 96 LYS A CA 1
ATOM 689 C C . LYS A 1 95 ? 67.140 9.110 5.416 1.00 79.01 96 LYS A C 1
ATOM 690 O O . LYS A 1 95 ? 66.406 10.103 5.339 1.00 83.55 96 LYS A O 1
ATOM 696 N N . ASP A 1 96 ? 68.079 8.825 4.536 1.00 86.40 97 ASP A N 1
ATOM 697 C CA . ASP A 1 96 ? 68.627 9.860 3.658 1.00 87.45 97 ASP A CA 1
ATOM 698 C C . ASP A 1 96 ? 67.648 10.224 2.544 1.00 70.11 97 ASP A C 1
ATOM 699 O O . ASP A 1 96 ? 67.836 11.232 1.895 1.00 69.69 97 ASP A O 1
ATOM 704 N N . ASN A 1 97 ? 66.590 9.437 2.358 1.00 64.73 98 ASN A N 1
ATOM 705 C CA . ASN A 1 97 ? 65.618 9.757 1.351 1.00 72.13 98 ASN A CA 1
ATOM 706 C C . ASN A 1 97 ? 64.343 10.410 1.872 1.00 70.67 98 ASN A C 1
ATOM 707 O O . ASN A 1 97 ? 63.319 10.339 1.210 1.00 72.31 98 ASN A O 1
ATOM 712 N N . VAL A 1 98 ? 64.347 10.984 3.069 1.00 59.98 99 VAL A N 1
ATOM 713 C CA . VAL A 1 98 ? 63.106 11.555 3.596 1.00 57.28 99 VAL A CA 1
ATOM 714 C C . VAL A 1 98 ? 63.419 12.930 4.091 1.00 50.10 99 VAL A C 1
ATOM 715 O O . VAL A 1 98 ? 64.437 13.184 4.731 1.00 47.67 99 VAL A O 1
ATOM 719 N N . GLY A 1 99 ? 62.573 13.861 3.717 1.00 46.21 100 GLY A N 1
ATOM 720 C CA . GLY A 1 99 ? 62.771 15.273 4.142 1.00 45.89 100 GLY A CA 1
ATOM 721 C C . GLY A 1 99 ? 61.506 15.720 4.849 1.00 42.99 100 GLY A C 1
ATOM 722 O O . GLY A 1 99 ? 60.376 15.258 4.529 1.00 39.21 100 GLY A O 1
ATOM 723 N N . VAL A 1 100 ? 61.683 16.628 5.782 1.00 43.01 101 VAL A N 1
ATOM 724 C CA . VAL A 1 100 ? 60.533 17.279 6.403 1.00 41.78 101 VAL A CA 1
ATOM 725 C C . VAL A 1 100 ? 60.859 18.732 6.451 1.00 38.78 101 VAL A C 1
ATOM 726 O O . VAL A 1 100 ? 61.955 19.086 6.850 1.00 39.62 101 VAL A O 1
ATOM 730 N N . LEU A 1 101 ? 59.899 19.571 6.061 1.00 37.24 102 LEU A N 1
ATOM 731 C CA . LEU A 1 101 ? 59.998 21.020 6.228 1.00 37.67 102 LEU A CA 1
ATOM 732 C C . LEU A 1 101 ? 58.878 21.416 7.188 1.00 35.13 102 LEU A C 1
ATOM 733 O O . LEU A 1 101 ? 57.707 21.152 6.911 1.00 32.52 102 LEU A O 1
ATOM 738 N N . ILE A 1 102 ? 59.254 22.072 8.276 1.00 36.94 103 ILE A N 1
ATOM 739 C CA . ILE A 1 102 ? 58.329 22.650 9.231 1.00 40.82 103 ILE A CA 1
ATOM 740 C C . ILE A 1 102 ? 58.555 24.154 9.079 1.00 41.57 103 ILE A C 1
ATOM 741 O O . ILE A 1 102 ? 59.650 24.627 9.345 1.00 39.96 103 ILE A O 1
ATOM 746 N N . ALA A 1 103 ? 57.520 24.879 8.686 1.00 41.12 104 ALA A N 1
ATOM 747 C CA . ALA A 1 103 ? 57.623 26.284 8.417 1.00 42.03 104 ALA A CA 1
ATOM 748 C C . ALA A 1 103 ? 56.558 26.987 9.259 1.00 42.17 104 ALA A C 1
ATOM 749 O O . ALA A 1 103 ? 55.367 26.832 9.050 1.00 41.34 104 ALA A O 1
ATOM 751 N N . PRO A 1 104 ? 56.984 27.730 10.261 1.00 45.35 105 PRO A N 1
ATOM 752 C CA . PRO A 1 104 ? 55.989 28.471 11.039 1.00 43.51 105 PRO A CA 1
ATOM 753 C C . PRO A 1 104 ? 55.342 29.588 10.228 1.00 42.74 105 PRO A C 1
ATOM 754 O O . PRO A 1 104 ? 54.312 30.064 10.601 1.00 39.41 105 PRO A O 1
ATOM 758 N N . ASN A 1 105 ? 55.929 29.975 9.102 1.00 45.64 106 ASN A N 1
ATOM 759 C CA . ASN A 1 105 ? 55.293 30.909 8.212 1.00 42.35 106 ASN A CA 1
ATOM 760 C C . ASN A 1 105 ? 55.541 30.556 6.755 1.00 38.84 106 ASN A C 1
ATOM 761 O O . ASN A 1 105 ? 56.683 30.573 6.295 1.00 38.31 106 ASN A O 1
ATOM 766 N N . PHE A 1 106 ? 54.458 30.363 6.015 1.00 35.76 107 PHE A N 1
ATOM 767 C CA . PHE A 1 106 ? 54.475 29.971 4.638 1.00 44.79 107 PHE A CA 1
ATOM 768 C C . PHE A 1 106 ? 54.146 31.126 3.653 1.00 41.34 107 PHE A C 1
ATOM 769 O O . PHE A 1 106 ? 54.159 30.916 2.452 1.00 48.67 107 PHE A O 1
ATOM 777 N N . ALA A 1 107 ? 53.887 32.320 4.175 1.00 37.93 108 ALA A N 1
ATOM 778 C CA . ALA A 1 107 ? 53.658 33.514 3.322 1.00 42.76 108 ALA A CA 1
ATOM 779 C C . ALA A 1 107 ? 54.975 33.980 2.748 1.00 41.64 108 ALA A C 1
ATOM 780 O O . ALA A 1 107 ? 55.792 34.590 3.438 1.00 45.67 108 ALA A O 1
ATOM 782 N N . ILE A 1 108 ? 55.226 33.593 1.519 1.00 39.20 109 ILE A N 1
ATOM 783 C CA . ILE A 1 108 ? 56.502 33.813 0.876 1.00 40.03 109 ILE A CA 1
ATOM 784 C C . ILE A 1 108 ? 57.026 35.270 0.973 1.00 42.73 109 ILE A C 1
ATOM 785 O O . ILE A 1 108 ? 58.188 35.492 1.186 1.00 45.90 109 ILE A O 1
ATOM 790 N N . SER A 1 109 ? 56.139 36.252 0.909 1.00 44.46 110 SER A N 1
ATOM 791 C CA . SER A 1 109 ? 56.503 37.617 1.013 1.00 44.81 110 SER A CA 1
ATOM 792 C C . SER A 1 109 ? 56.861 38.095 2.450 1.00 41.64 110 SER A C 1
ATOM 793 O O . SER A 1 109 ? 57.685 38.992 2.595 1.00 40.66 110 SER A O 1
ATOM 796 N N . ALA A 1 110 ? 56.224 37.567 3.478 1.00 37.79 111 ALA A N 1
ATOM 797 C CA . ALA A 1 110 ? 56.623 37.812 4.874 1.00 39.84 111 ALA A CA 1
ATOM 798 C C . ALA A 1 110 ? 57.983 37.207 5.128 1.00 42.44 111 ALA A C 1
ATOM 799 O O . ALA A 1 110 ? 58.848 37.804 5.758 1.00 42.65 111 ALA A O 1
ATOM 801 N N . VAL A 1 111 ? 58.226 36.065 4.537 1.00 42.15 112 VAL A N 1
ATOM 802 C CA . VAL A 1 111 ? 59.488 35.406 4.773 1.00 42.29 112 VAL A CA 1
ATOM 803 C C . VAL A 1 111 ? 60.621 36.140 4.097 1.00 44.40 112 VAL A C 1
ATOM 804 O O . VAL A 1 111 ? 61.694 36.315 4.697 1.00 42.97 112 VAL A O 1
ATOM 808 N N . LEU A 1 112 ? 60.421 36.517 2.844 1.00 43.68 113 LEU A N 1
ATOM 809 C CA . LEU A 1 112 ? 61.470 37.283 2.141 1.00 46.10 113 LEU A CA 1
ATOM 810 C C . LEU A 1 112 ? 61.712 38.632 2.819 1.00 42.08 113 LEU A C 1
ATOM 811 O O . LEU A 1 112 ? 62.849 39.043 2.939 1.00 41.99 113 LEU A O 1
ATOM 816 N N . THR A 1 113 ? 60.663 39.233 3.345 1.00 37.14 114 THR A N 1
ATOM 817 C CA . THR A 1 113 ? 60.832 40.413 4.117 1.00 42.05 114 THR A CA 1
ATOM 818 C C . THR A 1 113 ? 61.775 40.219 5.304 1.00 45.28 114 THR A C 1
ATOM 819 O O . THR A 1 113 ? 62.623 41.083 5.524 1.00 54.29 114 THR A O 1
ATOM 823 N N . MET A 1 114 ? 61.664 39.124 6.051 1.00 44.56 115 MET A N 1
ATOM 824 C CA . MET A 1 114 ? 62.538 38.910 7.222 1.00 46.77 115 MET A CA 1
ATOM 825 C C . MET A 1 114 ? 63.937 38.632 6.762 1.00 46.18 115 MET A C 1
ATOM 826 O O . MET A 1 114 ? 64.880 39.174 7.326 1.00 47.18 115 MET A O 1
ATOM 831 N N . VAL A 1 115 ? 64.071 37.845 5.706 1.00 42.19 116 VAL A N 1
ATOM 832 C CA . VAL A 1 115 ? 65.378 37.493 5.216 1.00 43.81 116 VAL A CA 1
ATOM 833 C C . VAL A 1 115 ? 66.148 38.776 4.743 1.00 47.89 116 VAL A C 1
ATOM 834 O O . VAL A 1 115 ? 67.295 38.990 5.135 1.00 45.69 116 VAL A O 1
ATOM 838 N N . PHE A 1 116 ? 65.492 39.608 3.940 1.00 39.91 117 PHE A N 1
ATOM 839 C CA . PHE A 1 116 ? 66.119 40.764 3.377 1.00 39.65 117 PHE A CA 1
ATOM 840 C C . PHE A 1 116 ? 66.390 41.768 4.497 1.00 42.40 117 PHE A C 1
ATOM 841 O O . PHE A 1 116 ? 67.413 42.375 4.483 1.00 42.92 117 PHE A O 1
ATOM 849 N N . SER A 1 117 ? 65.502 41.914 5.465 1.00 41.48 118 SER A N 1
ATOM 850 C CA . SER A 1 117 ? 65.735 42.809 6.598 1.00 43.05 118 SER A CA 1
ATOM 851 C C . SER A 1 117 ? 66.980 42.434 7.377 1.00 46.48 118 SER A C 1
ATOM 852 O O . SER A 1 117 ? 67.739 43.291 7.775 1.00 42.52 118 SER A O 1
ATOM 855 N N . LYS A 1 118 ? 67.174 41.159 7.627 1.00 46.08 119 LYS A N 1
ATOM 856 C CA . LYS A 1 118 ? 68.417 40.705 8.261 1.00 51.19 119 LYS A CA 1
ATOM 857 C C . LYS A 1 118 ? 69.642 41.025 7.458 1.00 48.68 119 LYS A C 1
ATOM 858 O O . LYS A 1 118 ? 70.634 41.416 8.030 1.00 49.99 119 LYS A O 1
ATOM 864 N N . GLN A 1 119 ? 69.601 40.812 6.154 1.00 49.75 120 GLN A N 1
ATOM 865 C CA . GLN A 1 119 ? 70.774 41.112 5.320 1.00 49.53 120 GLN A CA 1
ATOM 866 C C . GLN A 1 119 ? 71.057 42.629 5.243 1.00 46.04 120 GLN A C 1
ATOM 867 O O . GLN A 1 119 ? 72.170 43.017 5.110 1.00 52.50 120 GLN A O 1
ATOM 873 N N . ALA A 1 120 ? 70.041 43.471 5.269 1.00 42.48 121 ALA A N 1
ATOM 874 C CA . ALA A 1 120 ? 70.248 44.871 5.101 1.00 39.13 121 ALA A CA 1
ATOM 875 C C . ALA A 1 120 ? 70.751 45.537 6.364 1.00 44.06 121 ALA A C 1
ATOM 876 O O . ALA A 1 120 ? 71.365 46.617 6.309 1.00 41.58 121 ALA A O 1
ATOM 878 N N . ALA A 1 121 ? 70.428 44.954 7.496 1.00 44.26 122 ALA A N 1
ATOM 879 C CA . ALA A 1 121 ? 70.563 45.646 8.753 1.00 48.21 122 ALA A CA 1
ATOM 880 C C . ALA A 1 121 ? 72.020 46.102 9.083 1.00 41.61 122 ALA A C 1
ATOM 881 O O . ALA A 1 121 ? 72.190 47.105 9.693 1.00 41.66 122 ALA A O 1
ATOM 883 N N . ARG A 1 122 ? 73.016 45.356 8.653 1.00 43.37 123 ARG A N 1
ATOM 884 C CA . ARG A 1 122 ? 74.459 45.688 8.768 1.00 49.86 123 ARG A CA 1
ATOM 885 C C . ARG A 1 122 ? 74.767 47.065 8.239 1.00 47.86 123 ARG A C 1
ATOM 886 O O . ARG A 1 122 ? 75.672 47.689 8.642 1.00 52.35 123 ARG A O 1
ATOM 894 N N . PHE A 1 123 ? 74.043 47.507 7.251 1.00 42.71 124 PHE A N 1
ATOM 895 C CA . PHE A 1 123 ? 74.470 48.629 6.500 1.00 38.65 124 PHE A CA 1
ATOM 896 C C . PHE A 1 123 ? 73.724 49.888 6.826 1.00 39.79 124 PHE A C 1
ATOM 897 O O . PHE A 1 123 ? 73.937 50.839 6.172 1.00 39.02 124 PHE A O 1
ATOM 905 N N . PHE A 1 124 ? 72.830 49.948 7.776 1.00 37.54 125 PHE A N 1
ATOM 906 C CA . PHE A 1 124 ? 72.110 51.193 7.945 1.00 37.58 125 PHE A CA 1
ATOM 907 C C . PHE A 1 124 ? 72.085 51.532 9.419 1.00 40.73 125 PHE A C 1
ATOM 908 O O . PHE A 1 124 ? 71.902 50.628 10.240 1.00 48.88 125 PHE A O 1
ATOM 916 N N . GLU A 1 125 ? 72.166 52.814 9.769 1.00 40.41 126 GLU A N 1
ATOM 917 C CA . GLU A 1 125 ? 72.173 53.179 11.185 1.00 47.89 126 GLU A CA 1
ATOM 918 C C . GLU A 1 125 ? 70.826 53.072 11.856 1.00 46.13 126 GLU A C 1
ATOM 919 O O . GLU A 1 125 ? 70.792 52.833 13.058 1.00 47.83 126 GLU A O 1
ATOM 925 N N . SER A 1 126 ? 69.777 53.437 11.106 1.00 42.18 127 SER A N 1
ATOM 926 C CA . SER A 1 126 ? 68.402 53.534 11.580 1.00 40.89 127 SER A CA 1
ATOM 927 C C . SER A 1 126 ? 67.603 52.343 10.997 1.00 41.16 127 SER A C 1
ATOM 928 O O . SER A 1 126 ? 67.789 51.978 9.828 1.00 38.60 127 SER A O 1
ATOM 931 N N . ALA A 1 127 ? 66.714 51.786 11.803 1.00 38.67 128 ALA A N 1
ATOM 932 C CA . ALA A 1 127 ? 65.809 50.709 11.397 1.00 38.31 128 ALA A CA 1
ATOM 933 C C . ALA A 1 127 ? 64.558 50.744 12.248 1.00 36.52 128 ALA A C 1
ATOM 934 O O . ALA A 1 127 ? 64.698 50.712 13.437 1.00 38.68 128 ALA A O 1
ATOM 936 N N . GLU A 1 128 ? 63.376 50.808 11.637 1.00 33.84 129 GLU A N 1
ATOM 937 C CA . GLU A 1 128 ? 62.074 50.776 12.307 1.00 38.01 129 GLU A CA 1
ATOM 938 C C . GLU A 1 128 ? 61.163 49.865 11.556 1.00 36.79 129 GLU A C 1
ATOM 939 O O . GLU A 1 128 ? 61.384 49.572 10.415 1.00 38.43 129 GLU A O 1
ATOM 945 N N . VAL A 1 129 ? 60.182 49.350 12.249 1.00 35.82 130 VAL A N 1
ATOM 946 C CA . VAL A 1 129 ? 59.223 48.390 11.688 1.00 36.59 130 VAL A CA 1
ATOM 947 C C . VAL A 1 129 ? 57.850 48.992 11.937 1.00 37.68 130 VAL A C 1
ATOM 948 O O . VAL A 1 129 ? 57.571 49.472 13.004 1.00 35.44 130 VAL A O 1
ATOM 952 N N . ILE A 1 130 ? 57.057 49.107 10.897 1.00 37.10 131 ILE A N 1
ATOM 953 C CA . ILE A 1 130 ? 55.675 49.510 11.008 1.00 38.49 131 ILE A CA 1
ATOM 954 C C . ILE A 1 130 ? 54.821 48.331 10.531 1.00 40.32 131 ILE A C 1
ATOM 955 O O . ILE A 1 130 ? 55.100 47.716 9.516 1.00 43.29 131 ILE A O 1
ATOM 960 N N . GLU A 1 131 ? 53.786 48.014 11.278 1.00 39.37 132 GLU A N 1
ATOM 961 C CA . GLU A 1 131 ? 52.950 46.829 10.985 1.00 38.75 132 GLU A CA 1
ATOM 962 C C . GLU A 1 131 ? 51.543 47.381 10.987 1.00 36.65 132 GLU A C 1
ATOM 963 O O . GLU A 1 131 ? 51.249 48.311 11.746 1.00 33.75 132 GLU A O 1
ATOM 969 N N . LEU A 1 132 ? 50.719 46.933 10.036 1.00 38.15 133 LEU A N 1
ATOM 970 C CA . LEU A 1 132 ? 49.306 47.396 9.917 1.00 39.94 133 LEU A CA 1
ATOM 971 C C . LEU A 1 132 ? 48.347 46.235 9.704 1.00 38.37 133 LEU A C 1
ATOM 972 O O . LEU A 1 132 ? 48.564 45.350 8.856 1.00 37.93 133 LEU A O 1
ATOM 977 N N . HIS A 1 133 ? 47.286 46.231 10.479 1.00 39.46 134 HIS A N 1
ATOM 978 C CA . HIS A 1 133 ? 46.325 45.118 10.445 1.00 41.11 134 HIS A CA 1
ATOM 979 C C . HIS A 1 133 ? 44.912 45.605 10.628 1.00 39.95 134 HIS A C 1
ATOM 980 O O . HIS A 1 133 ? 44.663 46.742 11.108 1.00 35.43 134 HIS A O 1
ATOM 987 N N . HIS A 1 134 ? 43.993 44.730 10.234 1.00 43.69 135 HIS A N 1
ATOM 988 C CA . HIS A 1 134 ? 42.564 44.925 10.488 1.00 43.68 135 HIS A CA 1
ATOM 989 C C . HIS A 1 134 ? 42.390 45.147 11.966 1.00 37.86 135 HIS A C 1
ATOM 990 O O . HIS A 1 134 ? 43.124 44.632 12.766 1.00 40.07 135 HIS A O 1
ATOM 997 N N . PRO A 1 135 ? 41.432 45.947 12.335 1.00 42.30 136 PRO A N 1
ATOM 998 C CA . PRO A 1 135 ? 41.286 46.348 13.714 1.00 48.84 136 PRO A CA 1
ATOM 999 C C . PRO A 1 135 ? 40.706 45.317 14.707 1.00 53.14 136 PRO A C 1
ATOM 1000 O O . PRO A 1 135 ? 40.739 45.575 15.889 1.00 64.98 136 PRO A O 1
ATOM 1004 N N . ASN A 1 136 ? 40.291 44.147 14.242 1.00 52.78 137 ASN A N 1
ATOM 1005 C CA . ASN A 1 136 ? 40.001 43.013 15.118 1.00 60.22 137 ASN A CA 1
ATOM 1006 C C . ASN A 1 136 ? 41.171 42.249 15.612 1.00 56.66 137 ASN A C 1
ATOM 1007 O O . ASN A 1 136 ? 40.990 41.270 16.310 1.00 54.80 137 ASN A O 1
ATOM 1012 N N . LYS A 1 137 ? 42.368 42.597 15.206 1.00 48.42 138 LYS A N 1
ATOM 1013 C CA . LYS A 1 137 ? 43.471 41.902 15.745 1.00 46.60 138 LYS A CA 1
ATOM 1014 C C . LYS A 1 137 ? 43.679 42.276 17.227 1.00 49.42 138 LYS A C 1
ATOM 1015 O O . LYS A 1 137 ? 43.687 43.418 17.602 1.00 55.47 138 LYS A O 1
ATOM 1021 N N . LEU A 1 138 ? 43.824 41.239 18.029 1.00 57.77 139 LEU A N 1
ATOM 1022 C CA . LEU A 1 138 ? 43.946 41.299 19.489 1.00 65.19 139 LEU A CA 1
ATOM 1023 C C . LEU A 1 138 ? 45.333 41.751 19.982 1.00 52.47 139 LEU A C 1
ATOM 1024 O O . LEU A 1 138 ? 45.483 42.518 20.907 1.00 52.17 139 LEU A O 1
ATOM 1029 N N . ASP A 1 139 ? 46.343 41.181 19.378 1.00 44.68 140 ASP A N 1
ATOM 1030 C CA . ASP A 1 139 ? 47.714 41.372 19.794 1.00 48.51 140 ASP A CA 1
ATOM 1031 C C . ASP A 1 139 ? 48.394 42.494 18.993 1.00 48.72 140 ASP A C 1
ATOM 1032 O O . ASP A 1 139 ? 48.262 42.572 17.752 1.00 41.08 140 ASP A O 1
ATOM 1037 N N . ALA A 1 140 ? 49.148 43.330 19.703 1.00 44.90 141 ALA A N 1
ATOM 1038 C CA . ALA A 1 140 ? 49.947 44.381 19.090 1.00 44.12 141 ALA A CA 1
ATOM 1039 C C . ALA A 1 140 ? 51.278 44.520 19.818 1.00 45.38 141 ALA A C 1
ATOM 1040 O O . ALA A 1 140 ? 51.277 44.522 21.046 1.00 39.08 141 ALA A O 1
ATOM 1042 N N . PRO A 1 141 ? 52.410 44.603 19.111 1.00 40.99 142 PRO A N 1
ATOM 1043 C CA . PRO A 1 141 ? 52.499 44.299 17.707 1.00 44.38 142 PRO A CA 1
ATOM 1044 C C . PRO A 1 141 ? 52.368 42.805 17.366 1.00 44.70 142 PRO A C 1
ATOM 1045 O O . PRO A 1 141 ? 52.417 41.929 18.209 1.00 43.96 142 PRO A O 1
ATOM 1049 N N . SER A 1 142 ? 52.248 42.569 16.082 1.00 45.03 143 SER A N 1
ATOM 1050 C CA . SER A 1 142 ? 52.083 41.255 15.532 1.00 44.57 143 SER A CA 1
ATOM 1051 C C . SER A 1 142 ? 53.311 40.400 15.799 1.00 40.06 143 SER A C 1
ATOM 1052 O O . SER A 1 142 ? 54.413 40.844 15.960 1.00 40.65 143 SER A O 1
ATOM 1055 N N . GLY A 1 143 ? 53.106 39.117 15.818 1.00 40.16 144 GLY A N 1
ATOM 1056 C CA . GLY A 1 143 ? 54.196 38.208 15.994 1.00 40.22 144 GLY A CA 1
ATOM 1057 C C . GLY A 1 143 ? 55.210 38.358 14.898 1.00 39.39 144 GLY A C 1
ATOM 1058 O O . GLY A 1 143 ? 56.359 38.279 15.154 1.00 43.17 144 GLY A O 1
ATOM 1059 N N . THR A 1 144 ? 54.786 38.533 13.670 1.00 41.50 145 THR A N 1
ATOM 1060 C CA . THR A 1 144 ? 55.712 38.709 12.552 1.00 44.82 145 THR A CA 1
ATOM 1061 C C . THR A 1 144 ? 56.570 39.960 12.729 1.00 40.20 145 THR A C 1
ATOM 1062 O O . THR A 1 144 ? 57.742 39.905 12.420 1.00 39.45 145 THR A O 1
ATOM 1066 N N . ALA A 1 145 ? 55.980 41.058 13.186 1.00 35.99 146 ALA A N 1
ATOM 1067 C CA . ALA A 1 145 ? 56.761 42.253 13.436 1.00 40.88 146 ALA A CA 1
ATOM 1068 C C . ALA A 1 145 ? 57.769 42.064 14.591 1.00 40.46 146 ALA A C 1
ATOM 1069 O O . ALA A 1 145 ? 58.897 42.515 14.508 1.00 39.13 146 ALA A O 1
ATOM 1071 N N . ILE A 1 146 ? 57.378 41.365 15.644 1.00 41.92 147 ILE A N 1
ATOM 1072 C CA . ILE A 1 146 ? 58.302 41.061 16.720 1.00 37.82 147 ILE A CA 1
ATOM 1073 C C . ILE A 1 146 ? 59.456 40.255 16.156 1.00 38.99 147 ILE A C 1
ATOM 1074 O O . ILE A 1 146 ? 60.589 40.534 16.443 1.00 37.91 147 ILE A O 1
ATOM 1079 N N . HIS A 1 147 ? 59.175 39.237 15.353 1.00 37.92 148 HIS A N 1
ATOM 1080 C CA . HIS A 1 147 ? 60.243 38.368 14.849 1.00 39.48 148 HIS A CA 1
ATOM 1081 C C . HIS A 1 147 ? 61.174 39.176 13.939 1.00 44.71 148 HIS A C 1
ATOM 1082 O O . HIS A 1 147 ? 62.351 38.963 13.917 1.00 43.18 148 HIS A O 1
ATOM 1089 N N . THR A 1 148 ? 60.614 40.069 13.142 1.00 39.28 149 THR A N 1
ATOM 1090 C CA . THR A 1 148 ? 61.362 40.809 12.205 1.00 38.57 149 THR A CA 1
ATOM 1091 C C . THR A 1 148 ? 62.317 41.730 12.983 1.00 39.45 149 THR A C 1
ATOM 1092 O O . THR A 1 148 ? 63.457 41.841 12.622 1.00 42.73 149 THR A O 1
ATOM 1096 N N . ALA A 1 149 ? 61.806 42.443 13.987 1.00 35.87 150 ALA A N 1
ATOM 1097 C CA . ALA A 1 149 ? 62.639 43.273 14.817 1.00 36.75 150 ALA A CA 1
ATOM 1098 C C . ALA A 1 149 ? 63.794 42.528 15.493 1.00 38.00 150 ALA A C 1
ATOM 1099 O O . ALA A 1 149 ? 64.929 43.052 15.514 1.00 39.00 150 ALA A O 1
ATOM 1101 N N . GLN A 1 150 ? 63.497 41.380 16.098 1.00 32.83 151 GLN A N 1
ATOM 1102 C CA . GLN A 1 150 ? 64.519 40.521 16.735 1.00 36.59 151 GLN A CA 1
ATOM 1103 C C . GLN A 1 150 ? 65.548 40.070 15.721 1.00 38.59 151 GLN A C 1
ATOM 1104 O O . GLN A 1 150 ? 66.702 39.969 16.024 1.00 42.01 151 GLN A O 1
ATOM 1110 N N . GLY A 1 151 ? 65.143 39.815 14.493 1.00 39.41 152 GLY A N 1
ATOM 1111 C CA . GLY A 1 151 ? 66.125 39.428 13.476 1.00 37.89 152 GLY A CA 1
ATOM 1112 C C . GLY A 1 151 ? 67.058 40.585 13.121 1.00 42.45 152 GLY A C 1
ATOM 1113 O O . GLY A 1 151 ? 68.254 40.396 13.031 1.00 44.20 152 GLY A O 1
ATOM 1114 N N . ILE A 1 152 ? 66.506 41.788 12.983 1.00 36.17 153 ILE A N 1
ATOM 1115 C CA . ILE A 1 152 ? 67.309 42.970 12.691 1.00 39.55 153 ILE A CA 1
ATOM 1116 C C . ILE A 1 152 ? 68.299 43.214 13.813 1.00 42.73 153 ILE A C 1
ATOM 1117 O O . ILE A 1 152 ? 69.483 43.439 13.562 1.00 43.89 153 ILE A O 1
ATOM 1122 N N . ALA A 1 153 ? 67.804 43.157 15.038 1.00 38.69 154 ALA A N 1
ATOM 1123 C CA . ALA A 1 153 ? 68.629 43.427 16.190 1.00 44.44 154 ALA A CA 1
ATOM 1124 C C . ALA A 1 153 ? 69.743 42.390 16.301 1.00 44.88 154 ALA A C 1
ATOM 1125 O O . ALA A 1 153 ? 70.860 42.714 16.658 1.00 44.14 154 ALA A O 1
ATOM 1127 N N . ALA A 1 154 ? 69.460 41.139 16.007 1.00 45.25 155 ALA A N 1
ATOM 1128 C CA . ALA A 1 154 ? 70.542 40.141 16.036 1.00 45.19 155 ALA A CA 1
ATOM 1129 C C . ALA A 1 154 ? 71.561 40.409 14.929 1.00 48.20 155 ALA A C 1
ATOM 1130 O O . ALA A 1 154 ? 72.759 40.281 15.133 1.00 45.28 155 ALA A O 1
ATOM 1132 N N . ALA A 1 155 ? 71.093 40.766 13.755 1.00 45.20 156 ALA A N 1
ATOM 1133 C CA . ALA A 1 155 ? 72.015 41.173 12.727 1.00 45.23 156 ALA A CA 1
ATOM 1134 C C . ALA A 1 155 ? 72.889 42.369 13.127 1.00 44.62 156 ALA A C 1
ATOM 1135 O O . ALA A 1 155 ? 74.077 42.410 12.883 1.00 42.68 156 ALA A O 1
ATOM 1137 N N . ARG A 1 156 ? 72.285 43.373 13.722 1.00 45.24 157 ARG A N 1
ATOM 1138 C CA . ARG A 1 156 ? 73.043 44.539 14.127 1.00 43.51 157 ARG A CA 1
ATOM 1139 C C . ARG A 1 156 ? 74.101 44.169 15.164 1.00 52.66 157 ARG A C 1
ATOM 1140 O O . ARG A 1 156 ? 75.201 44.669 15.144 1.00 49.21 157 ARG A O 1
ATOM 1148 N N . LYS A 1 157 ? 73.731 43.318 16.110 1.00 52.29 158 LYS A N 1
ATOM 1149 C CA . LYS A 1 157 ? 74.642 42.941 17.167 1.00 53.85 158 LYS A CA 1
ATOM 1150 C C . LYS A 1 157 ? 75.811 42.164 16.578 1.00 55.43 158 LYS A C 1
ATOM 1151 O O . LYS A 1 157 ? 76.929 42.434 16.895 1.00 54.82 158 LYS A O 1
ATOM 1157 N N . GLU A 1 158 ? 75.527 41.228 15.703 1.00 50.56 159 GLU A N 1
ATOM 1158 C CA . GL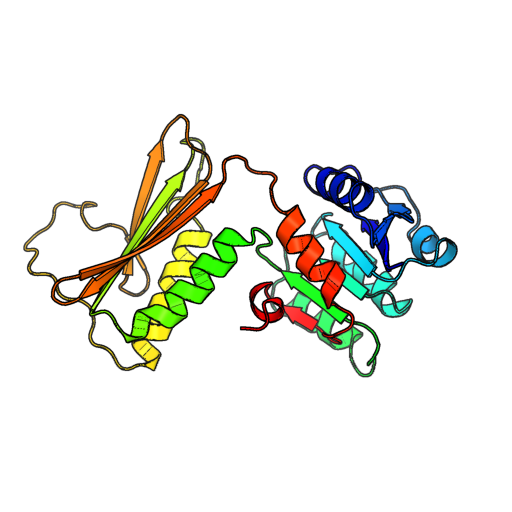U A 1 158 ? 76.531 40.462 15.015 1.00 54.15 159 GLU A CA 1
ATOM 1159 C C . GLU A 1 158 ? 77.511 41.344 14.249 1.00 59.99 159 GLU A C 1
ATOM 1160 O O . GLU A 1 158 ? 78.669 41.027 14.167 1.00 60.60 159 GLU A O 1
ATOM 1166 N N . ALA A 1 159 ? 77.061 42.446 13.690 1.00 59.15 160 ALA A N 1
ATOM 1167 C CA . ALA A 1 159 ? 77.950 43.360 13.000 1.00 51.65 160 ALA A CA 1
ATOM 1168 C C . ALA A 1 159 ? 78.584 44.378 13.961 1.00 56.58 160 ALA A C 1
ATOM 1169 O O . ALA A 1 159 ? 79.206 45.340 13.523 1.00 60.83 160 ALA A O 1
ATOM 1171 N N . GLY A 1 160 ? 78.363 44.228 15.261 1.00 51.46 161 GLY A N 1
ATOM 1172 C CA . GLY A 1 160 ? 78.951 45.124 16.233 1.00 53.73 161 GLY A CA 1
ATOM 1173 C C . GLY A 1 160 ? 78.459 46.537 16.179 1.00 58.27 161 GLY A C 1
ATOM 1174 O O . GLY A 1 160 ? 79.137 47.413 16.628 1.00 63.35 161 GLY A O 1
ATOM 1175 N N . MET A 1 161 ? 77.266 46.800 15.670 1.00 64.59 162 MET A N 1
ATOM 1176 C CA . MET A 1 161 ? 76.866 48.209 15.495 1.00 58.93 162 MET A CA 1
ATOM 1177 C C . MET A 1 161 ? 76.513 48.880 16.809 1.00 59.63 162 MET A C 1
ATOM 1178 O O . MET A 1 161 ? 76.112 48.203 17.753 1.00 56.23 162 MET A O 1
ATOM 1183 N N . ASP A 1 162 ? 76.602 50.208 16.826 1.00 64.02 163 ASP A N 1
ATOM 1184 C CA . ASP A 1 162 ? 75.940 51.061 17.848 1.00 82.07 163 ASP A CA 1
ATOM 1185 C C . ASP A 1 162 ? 74.399 50.796 18.039 1.00 94.47 163 ASP A C 1
ATOM 1186 O O . ASP A 1 162 ? 73.804 50.089 17.238 1.00 94.92 163 ASP A O 1
ATOM 1191 N N . ALA A 1 163 ? 73.756 51.324 19.102 1.00 105.49 164 ALA A N 1
ATOM 1192 C CA . ALA A 1 163 ? 72.279 51.483 19.117 1.00 86.16 164 ALA A CA 1
ATOM 1193 C C . ALA A 1 163 ? 72.030 52.765 18.345 1.00 87.74 164 ALA A C 1
ATOM 1194 O O . ALA A 1 163 ? 72.973 53.464 17.926 1.00 80.46 164 ALA A O 1
ATOM 1196 N N . GLN A 1 164 ? 70.774 53.062 18.076 1.00 83.55 165 GLN A N 1
ATOM 1197 C CA . GLN A 1 164 ? 70.495 53.959 16.938 1.00 78.57 165 GLN A CA 1
ATOM 1198 C C . GLN A 1 164 ? 70.488 55.484 17.222 1.00 72.84 165 GLN A C 1
ATOM 1199 O O . GLN A 1 164 ? 70.126 55.895 18.344 1.00 63.32 165 GLN A O 1
ATOM 1205 N N . PRO A 1 165 ? 70.768 56.314 16.160 1.00 73.90 166 PRO A N 1
ATOM 1206 C CA . PRO A 1 165 ? 70.628 57.788 16.278 1.00 75.84 166 PRO A CA 1
ATOM 1207 C C . PRO A 1 165 ? 69.191 58.311 16.533 1.00 82.46 166 PRO A C 1
ATOM 1208 O O . PRO A 1 165 ? 68.231 57.945 15.824 1.00 86.69 166 PRO A O 1
ATOM 1212 N N . ASP A 1 166 ? 69.079 59.205 17.515 1.00 78.76 167 ASP A N 1
ATOM 1213 C CA . ASP A 1 166 ? 67.815 59.840 17.897 1.00 72.34 167 ASP A CA 1
ATOM 1214 C C . ASP A 1 166 ? 68.017 60.955 18.981 1.00 62.75 167 ASP A C 1
ATOM 1215 O O . ASP A 1 166 ? 68.355 60.659 20.117 1.00 66.61 167 ASP A O 1
ATOM 1220 N N . ALA A 1 167 ? 67.738 62.208 18.621 1.00 66.40 168 ALA A N 1
ATOM 1221 C CA . ALA A 1 167 ? 67.794 63.410 19.499 1.00 64.79 168 ALA A CA 1
ATOM 1222 C C . ALA A 1 167 ? 66.542 63.739 20.310 1.00 67.15 168 ALA A C 1
ATOM 1223 O O . ALA A 1 167 ? 66.421 64.897 20.813 1.00 68.08 168 ALA A O 1
ATOM 1225 N N . THR A 1 168 ? 65.622 62.764 20.409 1.00 69.85 169 THR A N 1
ATOM 1226 C CA . THR A 1 168 ? 64.297 62.978 21.000 1.00 74.68 169 THR A CA 1
ATOM 1227 C C . THR A 1 168 ? 64.419 63.156 22.512 1.00 66.58 169 THR A C 1
ATOM 1228 O O . THR A 1 168 ? 64.849 62.248 23.224 1.00 60.44 169 THR A O 1
ATOM 1232 N N . GLU A 1 169 ? 63.958 64.317 22.961 1.00 72.70 170 GLU A N 1
ATOM 1233 C CA . GLU A 1 169 ? 63.847 64.682 24.359 1.00 74.93 170 GLU A CA 1
ATOM 1234 C C . GLU A 1 169 ? 62.398 64.630 24.776 1.00 63.79 170 GLU A C 1
ATOM 1235 O O . GLU A 1 169 ? 61.548 65.432 24.236 1.00 53.00 170 GLU A O 1
ATOM 1241 N N . GLN A 1 170 ? 62.162 63.768 25.772 1.00 51.61 171 GLN A N 1
ATOM 1242 C CA . GLN A 1 170 ? 60.847 63.508 26.343 1.00 59.20 171 GLN A CA 1
ATOM 1243 C C . GLN A 1 170 ? 59.777 63.420 25.218 1.00 59.55 171 GLN A C 1
ATOM 1244 O O . GLN A 1 170 ? 58.828 64.237 25.156 1.00 53.26 171 GLN A O 1
ATOM 1250 N N . ALA A 1 171 ? 59.938 62.415 24.353 1.00 46.41 172 ALA A N 1
ATOM 1251 C CA . ALA A 1 171 ? 58.854 61.929 23.505 1.00 46.69 172 ALA A CA 1
ATOM 1252 C C . ALA A 1 171 ? 57.640 61.668 24.342 1.00 42.86 172 ALA A C 1
ATOM 1253 O O . ALA A 1 171 ? 57.743 61.141 25.440 1.00 43.49 172 ALA A O 1
ATOM 1255 N N . LEU A 1 172 ? 56.475 61.967 23.801 1.00 42.32 173 LEU A N 1
ATOM 1256 C CA . LEU A 1 172 ? 55.243 61.566 24.462 1.00 40.88 173 LEU A CA 1
ATOM 1257 C C . LEU A 1 172 ? 55.161 60.068 24.516 1.00 41.22 173 LEU A C 1
ATOM 1258 O O . LEU A 1 172 ? 55.635 59.411 23.586 1.00 39.67 173 LEU A O 1
ATOM 1263 N N . GLU A 1 173 ? 54.546 59.531 25.562 1.00 41.30 174 GLU A N 1
ATOM 1264 C CA . GLU A 1 173 ? 54.267 58.088 25.654 1.00 44.24 174 GLU A CA 1
ATOM 1265 C C . GLU A 1 173 ? 53.665 57.566 24.408 1.00 41.90 174 GLU A C 1
ATOM 1266 O O . GLU A 1 173 ? 52.678 58.115 23.899 1.00 44.75 174 GLU A O 1
ATOM 1272 N N . GLY A 1 174 ? 54.249 56.487 23.928 1.00 42.56 175 GLY A N 1
ATOM 1273 C CA . GLY A 1 174 ? 53.746 55.801 22.786 1.00 42.83 175 GLY A CA 1
ATOM 1274 C C . GLY A 1 174 ? 54.216 56.298 21.462 1.00 48.70 175 GLY A C 1
ATOM 1275 O O . GLY A 1 174 ? 54.126 55.560 20.501 1.00 52.55 175 GLY A O 1
ATOM 1276 N N . SER A 1 175 ? 54.712 57.542 21.372 1.00 42.87 176 SER A N 1
ATOM 1277 C CA . SER A 1 175 ? 55.035 58.096 20.068 1.00 37.37 176 SER A CA 1
ATOM 1278 C C . SER A 1 175 ? 56.158 57.312 19.348 1.00 37.89 176 SER A C 1
ATOM 1279 O O . SER A 1 175 ? 56.161 57.281 18.148 1.00 39.74 176 SER A O 1
ATOM 1282 N N . ARG A 1 176 ? 57.091 56.687 20.074 1.00 34.30 177 ARG A N 1
ATOM 1283 C CA . ARG A 1 176 ? 58.255 56.071 19.448 1.00 39.02 177 ARG A CA 1
ATOM 1284 C C . ARG A 1 176 ? 58.157 54.549 19.330 1.00 40.61 177 ARG A C 1
ATOM 1285 O O . ARG A 1 176 ? 59.127 53.901 19.009 1.00 37.79 177 ARG A O 1
ATOM 1293 N N . GLY A 1 177 ? 56.952 54.006 19.471 1.00 39.33 178 GLY A N 1
ATOM 1294 C CA . GLY A 1 177 ? 56.730 52.616 19.209 1.00 45.71 178 GLY A CA 1
ATOM 1295 C C . GLY A 1 177 ? 57.127 51.768 20.405 1.00 46.22 178 GLY A C 1
ATOM 1296 O O . GLY A 1 177 ? 57.463 52.257 21.450 1.00 42.10 178 GLY A O 1
ATOM 1297 N N . ALA A 1 178 ? 57.031 50.479 20.240 1.00 45.76 179 ALA A N 1
ATOM 1298 C CA . ALA A 1 178 ? 57.420 49.563 21.276 1.00 46.45 179 ALA A CA 1
ATOM 1299 C C . ALA A 1 178 ? 58.835 49.250 20.939 1.00 46.40 179 ALA A C 1
ATOM 1300 O O . ALA A 1 178 ? 59.148 48.948 19.817 1.00 52.56 179 ALA A O 1
ATOM 1302 N N . SER A 1 179 ? 59.706 49.281 21.913 1.00 46.65 180 SER A N 1
ATOM 1303 C CA . SER A 1 179 ? 61.062 48.995 21.624 1.00 45.11 180 SER A CA 1
ATOM 1304 C C . SER A 1 179 ? 61.254 47.506 21.659 1.00 39.43 180 SER A C 1
ATOM 1305 O O . SER A 1 179 ? 61.035 46.946 22.648 1.00 41.25 180 SER A O 1
ATOM 1308 N N . VAL A 1 180 ? 61.726 46.853 20.609 1.00 43.12 181 VAL A N 1
ATOM 1309 C CA . VAL A 1 180 ? 61.895 45.393 20.629 1.00 38.47 181 VAL A CA 1
ATOM 1310 C C . VAL A 1 180 ? 63.327 45.141 20.320 1.00 40.83 181 VAL A C 1
ATOM 1311 O O . VAL A 1 180 ? 63.768 45.365 19.184 1.00 44.31 181 VAL A O 1
ATOM 1315 N N . ASP A 1 181 ? 64.082 44.715 21.328 1.00 45.53 182 ASP A N 1
ATOM 1316 C CA . ASP A 1 181 ? 65.554 44.597 21.216 1.00 42.66 182 ASP A CA 1
ATOM 1317 C C . ASP A 1 181 ? 66.145 45.861 20.602 1.00 41.51 182 ASP A C 1
ATOM 1318 O O . ASP A 1 181 ? 66.934 45.779 19.691 1.00 43.58 182 ASP A O 1
ATOM 1323 N N . GLY A 1 182 ? 65.686 47.020 21.033 1.00 35.77 183 GLY A N 1
ATOM 1324 C CA . GLY A 1 182 ? 66.173 48.276 20.478 1.00 37.02 183 GLY A CA 1
ATOM 1325 C C . GLY A 1 182 ? 65.612 48.768 19.150 1.00 39.79 183 GLY A C 1
ATOM 1326 O O . GLY A 1 182 ? 66.016 49.797 18.691 1.00 38.53 183 GLY A O 1
ATOM 1327 N N . ILE A 1 183 ? 64.711 48.042 18.526 1.00 39.41 184 ILE A N 1
ATOM 1328 C CA . ILE A 1 183 ? 64.121 48.441 17.244 1.00 38.18 184 ILE A CA 1
ATOM 1329 C C . ILE A 1 183 ? 62.735 48.970 17.499 1.00 40.18 184 ILE A C 1
ATOM 1330 O O . ILE A 1 183 ? 61.896 48.281 18.063 1.00 38.16 184 ILE A O 1
ATOM 1335 N N . PRO A 1 184 ? 62.462 50.199 17.124 1.00 40.83 185 PRO A N 1
ATOM 1336 C CA . PRO A 1 184 ? 61.082 50.648 17.266 1.00 38.54 185 PRO A CA 1
ATOM 1337 C C . PRO A 1 184 ? 60.091 49.852 16.403 1.00 39.57 185 PRO A C 1
ATOM 1338 O O . PRO A 1 184 ? 60.381 49.594 15.270 1.00 35.30 185 PRO A O 1
ATOM 1342 N N . VAL A 1 185 ? 58.958 49.450 16.988 1.00 40.31 186 VAL A N 1
ATOM 1343 C CA . VAL A 1 185 ? 57.856 48.768 16.312 1.00 37.43 186 VAL A CA 1
ATOM 1344 C C . VAL A 1 185 ? 56.534 49.493 16.540 1.00 36.66 186 VAL A C 1
ATOM 1345 O O . VAL A 1 185 ? 56.075 49.671 17.670 1.00 39.58 186 VAL A O 1
ATOM 1349 N N . HIS A 1 186 ? 55.940 49.974 15.460 1.00 37.52 187 HIS A N 1
ATOM 1350 C CA . HIS A 1 186 ? 54.647 50.679 15.500 1.00 36.51 187 HIS A CA 1
ATOM 1351 C C . HIS A 1 186 ? 53.537 49.821 14.891 1.00 37.97 187 HIS A C 1
ATOM 1352 O O . HIS A 1 186 ? 53.717 49.214 13.821 1.00 37.49 187 HIS A O 1
ATOM 1359 N N . ALA A 1 187 ? 52.413 49.739 15.583 1.00 35.83 188 ALA A N 1
ATOM 1360 C CA . ALA A 1 187 ? 51.291 48.910 15.140 1.00 34.98 188 ALA A CA 1
ATOM 1361 C C . ALA A 1 187 ? 50.103 49.777 14.845 1.00 35.89 188 ALA A C 1
ATOM 1362 O O . ALA A 1 187 ? 49.563 50.464 15.739 1.00 37.65 188 ALA A O 1
ATOM 1364 N N . VAL A 1 188 ? 49.696 49.739 13.592 1.00 36.73 189 VAL A N 1
ATOM 1365 C CA . VAL A 1 188 ? 48.564 50.451 13.161 1.00 38.05 189 VAL A CA 1
ATOM 1366 C C . VAL A 1 188 ? 47.352 49.516 13.037 1.00 41.42 189 VAL A C 1
ATOM 1367 O O . VAL A 1 188 ? 47.458 48.415 12.459 1.00 36.08 189 VAL A O 1
ATOM 1371 N N . ARG A 1 189 ? 46.182 49.979 13.512 1.00 39.00 190 ARG A N 1
ATOM 1372 C CA . ARG A 1 189 ? 44.928 49.154 13.445 1.00 39.72 190 ARG A CA 1
ATOM 1373 C C . ARG A 1 189 ? 43.870 49.875 12.670 1.00 40.55 190 ARG A C 1
ATOM 1374 O O . ARG A 1 189 ? 43.389 50.873 13.082 1.00 51.30 190 ARG A O 1
ATOM 1382 N N . MET A 1 190 ? 43.532 49.339 11.504 1.00 45.54 191 MET A N 1
ATOM 1383 C CA . MET A 1 190 ? 42.864 50.123 10.483 1.00 45.45 191 MET A CA 1
ATOM 1384 C C . MET A 1 190 ? 41.792 49.320 9.747 1.00 40.95 191 MET A C 1
ATOM 1385 O O . MET A 1 190 ? 42.116 48.338 9.055 1.00 36.51 191 MET A O 1
ATOM 1390 N N . SER A 1 191 ? 40.539 49.761 9.822 1.00 41.99 192 SER A N 1
ATOM 1391 C CA . SER A 1 191 ? 39.497 49.166 8.965 1.00 41.48 192 SER A CA 1
ATOM 1392 C C . SER A 1 191 ? 39.892 49.225 7.535 1.00 41.64 192 SER A C 1
ATOM 1393 O O . SER A 1 191 ? 40.432 50.230 7.077 1.00 42.00 192 SER A O 1
ATOM 1396 N N . GLY A 1 192 ? 39.573 48.148 6.846 1.00 36.36 193 GLY A N 1
ATOM 1397 C CA . GLY A 1 192 ? 39.820 47.989 5.431 1.00 42.70 193 GLY A CA 1
ATOM 1398 C C . GLY A 1 192 ? 41.048 47.165 5.175 1.00 42.86 193 GLY A C 1
ATOM 1399 O O . GLY A 1 192 ? 41.146 46.481 4.155 1.00 42.19 193 GLY A O 1
ATOM 1400 N N . MET A 1 193 ? 41.981 47.178 6.116 1.00 41.97 194 MET A N 1
ATOM 1401 C CA . MET A 1 193 ? 43.265 46.512 5.885 1.00 43.42 194 MET A CA 1
ATOM 1402 C C . MET A 1 193 ? 43.209 45.080 6.303 1.00 38.80 194 MET A C 1
ATOM 1403 O O . MET A 1 193 ? 42.375 44.691 7.049 1.00 42.98 194 MET A O 1
ATOM 1408 N N . VAL A 1 194 ? 44.160 44.323 5.821 1.00 38.74 195 VAL A N 1
ATOM 1409 C CA . VAL A 1 194 ? 44.383 42.956 6.132 1.00 38.70 195 VAL A CA 1
ATOM 1410 C C . VAL A 1 194 ? 45.593 42.774 7.033 1.00 39.75 195 VAL A C 1
ATOM 1411 O O . VAL A 1 194 ? 45.443 42.897 8.280 1.00 44.41 195 VAL A O 1
ATOM 1415 N N . ALA A 1 195 ? 46.734 42.415 6.444 1.00 38.76 196 ALA A N 1
ATOM 1416 C CA . ALA A 1 195 ? 47.989 42.281 7.165 1.00 43.04 196 ALA A CA 1
ATOM 1417 C C . ALA A 1 195 ? 49.134 42.871 6.322 1.00 39.46 196 ALA A C 1
ATOM 1418 O O . ALA A 1 195 ? 49.310 42.467 5.196 1.00 40.09 196 ALA A O 1
ATOM 1420 N N . HIS A 1 196 ? 49.888 43.820 6.874 1.00 39.21 197 HIS A N 1
ATOM 1421 C CA . HIS A 1 196 ? 50.983 44.539 6.139 1.00 40.68 197 HIS A CA 1
ATOM 1422 C C . HIS A 1 196 ? 52.140 44.846 7.050 1.00 41.14 197 HIS A C 1
ATOM 1423 O O . HIS A 1 196 ? 51.965 45.055 8.233 1.00 39.49 197 HIS A O 1
ATOM 1430 N N . GLU A 1 197 ? 53.317 44.874 6.482 1.00 42.65 198 GLU A N 1
ATOM 1431 C CA . GLU A 1 197 ? 54.491 45.237 7.202 1.00 47.15 198 GLU A CA 1
ATOM 1432 C C . GLU A 1 197 ? 55.423 46.133 6.367 1.00 48.99 198 GLU A C 1
ATOM 1433 O O . GLU A 1 197 ? 55.480 46.019 5.179 1.00 51.54 198 GLU A O 1
ATOM 1439 N N . GLN A 1 198 ? 56.114 47.053 7.026 1.00 50.80 199 GLN A N 1
ATOM 1440 C CA . GLN A 1 198 ? 57.207 47.842 6.444 1.00 49.85 199 GLN A CA 1
ATOM 1441 C C . GLN A 1 198 ? 58.416 47.922 7.341 1.00 44.22 199 GLN A C 1
ATOM 1442 O O . GLN A 1 198 ? 58.328 48.407 8.448 1.00 40.52 199 GLN A O 1
ATOM 1448 N N . VAL A 1 199 ? 59.536 47.516 6.805 1.00 39.18 200 VAL A N 1
ATOM 1449 C CA . VAL A 1 199 ? 60.776 47.727 7.423 1.00 39.48 200 VAL A CA 1
ATOM 1450 C C . VAL A 1 199 ? 61.491 48.876 6.722 1.00 39.67 200 VAL A C 1
ATOM 1451 O O . VAL A 1 199 ? 61.778 48.812 5.543 1.00 39.13 200 VAL A O 1
ATOM 1455 N N . ILE A 1 200 ? 61.797 49.914 7.467 1.00 39.41 201 ILE A N 1
ATOM 1456 C CA . ILE A 1 200 ? 62.444 51.082 6.937 1.00 39.01 201 ILE A CA 1
ATOM 1457 C C . ILE A 1 200 ? 63.820 51.186 7.532 1.00 39.23 201 ILE A C 1
ATOM 1458 O O . ILE A 1 200 ? 63.951 51.159 8.746 1.00 36.16 201 ILE A O 1
ATOM 1463 N N . PHE A 1 201 ? 64.822 51.251 6.665 1.00 39.07 202 PHE A N 1
ATOM 1464 C CA . PHE A 1 201 ? 66.205 51.401 7.010 1.00 35.46 202 PHE A CA 1
ATOM 1465 C C . PHE A 1 201 ? 66.678 52.741 6.422 1.00 36.69 202 PHE A C 1
ATOM 1466 O O . PHE A 1 201 ? 66.260 53.177 5.350 1.00 36.16 202 PHE A O 1
ATOM 1474 N N . GLY A 1 202 ? 67.613 53.363 7.114 1.00 36.51 203 GLY A N 1
ATOM 1475 C CA . GLY A 1 202 ? 68.022 54.734 6.832 1.00 33.63 203 GLY A CA 1
ATOM 1476 C C . GLY A 1 202 ? 69.511 54.955 7.157 1.00 37.63 203 GLY A C 1
ATOM 1477 O O . GLY A 1 202 ? 70.092 54.358 8.136 1.00 35.77 203 GLY A O 1
ATOM 1478 N N . THR A 1 203 ? 70.124 55.771 6.286 1.00 37.87 204 THR A N 1
ATOM 1479 C CA . THR A 1 203 ? 71.476 56.187 6.411 1.00 36.92 204 THR A CA 1
ATOM 1480 C C . THR A 1 203 ? 71.647 57.482 5.670 1.00 40.35 204 THR A C 1
ATOM 1481 O O . THR A 1 203 ? 70.673 58.042 5.129 1.00 41.00 204 THR A O 1
ATOM 1485 N N . GLN A 1 204 ? 72.876 58.004 5.648 1.00 42.85 205 GLN A N 1
ATOM 1486 C CA . GLN A 1 204 ? 73.060 59.357 5.095 1.00 45.16 205 GLN A CA 1
ATOM 1487 C C . GLN A 1 204 ? 72.433 59.435 3.716 1.00 39.09 205 GLN A C 1
ATOM 1488 O O . GLN A 1 204 ? 72.800 58.689 2.849 1.00 35.91 205 GLN A O 1
ATOM 1494 N N . GLY A 1 205 ? 71.528 60.370 3.507 1.00 38.88 206 GLY A N 1
ATOM 1495 C CA . GLY A 1 205 ? 71.023 60.667 2.162 1.00 38.73 206 GLY A CA 1
ATOM 1496 C C . GLY A 1 205 ? 69.962 59.755 1.596 1.00 42.30 206 GLY A C 1
ATOM 1497 O O . GLY A 1 205 ? 69.414 60.046 0.575 1.00 40.09 206 GLY A O 1
ATOM 1498 N N . GLN A 1 206 ? 69.642 58.656 2.277 1.00 42.23 207 GLN A N 1
AT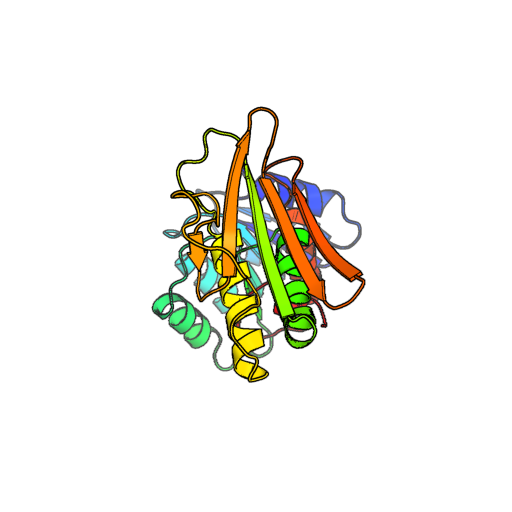OM 1499 C CA . GLN A 1 206 ? 68.819 57.659 1.654 1.00 39.10 207 GLN A CA 1
ATOM 1500 C C . GLN A 1 206 ? 68.137 56.677 2.619 1.00 35.63 207 GLN A C 1
ATOM 1501 O O . GLN A 1 206 ? 68.607 56.386 3.734 1.00 32.79 207 GLN A O 1
ATOM 1507 N N . THR A 1 207 ? 67.079 56.076 2.100 1.00 33.17 208 THR A N 1
ATOM 1508 C CA . THR A 1 207 ? 66.455 54.933 2.761 1.00 38.37 208 THR A CA 1
ATOM 1509 C C . THR A 1 207 ? 66.209 53.766 1.831 1.00 37.34 208 THR A C 1
ATOM 1510 O O . THR A 1 207 ? 66.140 53.917 0.627 1.00 38.41 208 THR A O 1
ATOM 1514 N N . LEU A 1 208 ? 65.975 52.640 2.472 1.00 34.83 209 LEU A N 1
ATOM 1515 C CA . LEU A 1 208 ? 65.528 51.443 1.867 1.00 36.32 2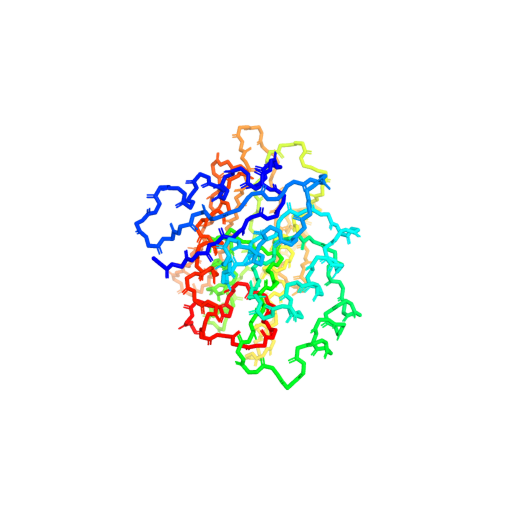09 LEU A CA 1
ATOM 1516 C C . LEU A 1 208 ? 64.330 50.951 2.679 1.00 35.86 209 LEU A C 1
ATOM 1517 O O . LEU A 1 208 ? 64.440 50.766 3.870 1.00 33.99 209 LEU A O 1
ATOM 1522 N N . THR A 1 209 ? 63.233 50.664 2.011 1.00 36.71 210 THR A N 1
ATOM 1523 C CA . THR A 1 209 ? 62.060 50.085 2.655 1.00 39.80 210 THR A CA 1
ATOM 1524 C C . THR A 1 209 ? 61.661 48.808 2.008 1.00 37.46 210 THR A C 1
ATOM 1525 O O . THR A 1 209 ? 61.618 48.713 0.792 1.00 36.16 210 THR A O 1
ATOM 1529 N N . ILE A 1 210 ? 61.347 47.828 2.837 1.00 40.38 211 ILE A N 1
ATOM 1530 C CA . ILE A 1 210 ? 60.822 46.542 2.347 1.00 42.55 211 ILE A CA 1
ATOM 1531 C C . ILE A 1 210 ? 59.392 46.444 2.821 1.00 41.55 211 ILE A C 1
ATOM 1532 O O . ILE A 1 210 ? 59.156 46.521 4.009 1.00 38.97 211 ILE A O 1
ATOM 1537 N N . LYS A 1 211 ? 58.442 46.418 1.889 1.00 38.85 212 LYS A N 1
ATOM 1538 C CA . LYS A 1 211 ? 57.051 46.278 2.249 1.00 42.10 212 LYS A CA 1
ATOM 1539 C C . LYS A 1 211 ? 56.436 44.937 1.869 1.00 38.62 212 LYS A C 1
ATOM 1540 O O . LYS A 1 211 ? 56.490 44.502 0.728 1.00 41.91 212 LYS A O 1
ATOM 1546 N N . GLN A 1 212 ? 55.689 44.402 2.802 1.00 39.83 213 GLN A N 1
ATOM 1547 C CA . GLN A 1 212 ? 54.927 43.159 2.635 1.00 39.70 213 GLN A CA 1
ATOM 1548 C C . GLN A 1 212 ? 53.466 43.547 2.703 1.00 36.41 213 GLN A C 1
ATOM 1549 O O . GLN A 1 212 ? 53.064 44.355 3.540 1.00 36.11 213 GLN A O 1
ATOM 1555 N N . ASP A 1 213 ? 52.659 43.060 1.773 1.00 36.55 214 ASP A N 1
ATOM 1556 C CA . ASP A 1 213 ? 51.218 43.325 1.822 1.00 39.18 214 ASP A CA 1
ATOM 1557 C C . ASP A 1 213 ? 50.516 41.972 1.508 1.00 37.87 214 ASP A C 1
ATOM 1558 O O . ASP A 1 213 ? 50.905 41.283 0.582 1.00 44.71 214 ASP A O 1
ATOM 1563 N N . SER A 1 214 ? 49.543 41.601 2.328 1.00 42.58 215 SER A N 1
ATOM 1564 C CA . SER A 1 214 ? 48.567 40.488 2.085 1.00 44.96 215 SER A CA 1
ATOM 1565 C C . SER A 1 214 ? 47.218 41.093 1.833 1.00 49.29 215 SER A C 1
ATOM 1566 O O . SER A 1 214 ? 46.739 41.880 2.654 1.00 48.84 215 SER A O 1
ATOM 1569 N N . TYR A 1 215 ? 46.607 40.725 0.717 1.00 51.34 216 TYR A N 1
ATOM 1570 C CA . TYR A 1 215 ? 45.323 41.264 0.370 1.00 52.75 216 TYR A CA 1
ATOM 1571 C C . TYR A 1 215 ? 44.289 40.299 0.764 1.00 50.99 216 TYR A C 1
ATOM 1572 O O . TYR A 1 215 ? 43.157 40.648 0.736 1.00 58.27 216 TYR A O 1
ATOM 1581 N N . ASP A 1 216 ? 44.658 39.088 1.114 1.00 52.90 217 ASP A N 1
ATOM 1582 C CA . ASP A 1 216 ? 43.824 38.318 1.987 1.00 63.65 217 ASP A CA 1
ATOM 1583 C C . ASP A 1 216 ? 44.586 37.241 2.716 1.00 69.93 217 ASP A C 1
ATOM 1584 O O . ASP A 1 216 ? 45.640 36.754 2.246 1.00 81.46 217 ASP A O 1
ATOM 1589 N N . ARG A 1 217 ? 43.924 36.773 3.769 1.00 77.82 218 ARG A N 1
ATOM 1590 C CA . ARG A 1 217 ? 44.494 35.920 4.785 1.00 90.08 218 ARG A CA 1
ATOM 1591 C C . ARG A 1 217 ? 44.702 34.435 4.392 1.00 92.68 218 ARG A C 1
ATOM 1592 O O . ARG A 1 217 ? 45.001 33.620 5.276 1.00 88.47 218 ARG A O 1
ATOM 1600 N N . ASN A 1 218 ? 44.603 34.097 3.096 1.00 83.92 219 ASN A N 1
ATOM 1601 C CA . ASN A 1 218 ? 44.666 32.709 2.649 1.00 78.49 219 ASN A CA 1
ATOM 1602 C C . ASN A 1 218 ? 45.483 32.578 1.359 1.00 73.92 219 ASN A C 1
ATOM 1603 O O . ASN A 1 218 ? 44.974 32.197 0.315 1.00 73.78 219 ASN A O 1
ATOM 1608 N N . SER A 1 219 ? 46.772 32.907 1.491 1.00 72.87 220 SER A N 1
ATOM 1609 C CA . SER A 1 219 ? 47.762 33.050 0.413 1.00 60.40 220 SER A CA 1
ATOM 1610 C C . SER A 1 219 ? 49.096 32.274 0.753 1.00 57.32 220 SER A C 1
ATOM 1611 O O . SER A 1 219 ? 50.234 32.739 0.567 1.00 47.68 220 SER A O 1
ATOM 1614 N N . PHE A 1 220 ? 48.945 31.095 1.329 1.00 46.65 221 PHE A N 1
ATOM 1615 C CA . PHE A 1 220 ? 50.058 30.263 1.713 1.00 40.39 221 PHE A CA 1
ATOM 1616 C C . PHE A 1 220 ? 50.513 29.305 0.654 1.00 38.58 221 PHE A C 1
ATOM 1617 O O . PHE A 1 220 ? 51.620 28.704 0.765 1.00 39.77 221 PHE A O 1
ATOM 1625 N N . ALA A 1 221 ? 49.765 29.219 -0.431 1.00 38.48 222 ALA A N 1
ATOM 1626 C CA . ALA A 1 221 ? 50.069 28.191 -1.419 1.00 40.44 222 ALA A CA 1
ATOM 1627 C C . ALA A 1 221 ? 51.361 28.389 -2.171 1.00 42.51 222 ALA A C 1
ATOM 1628 O O . ALA A 1 221 ? 52.076 27.399 -2.445 1.00 48.31 222 ALA A O 1
ATOM 1630 N N . PRO A 1 222 ? 51.726 29.644 -2.492 1.00 44.58 223 PRO A N 1
ATOM 1631 C CA . PRO A 1 222 ? 53.064 29.814 -3.182 1.00 41.70 223 PRO A CA 1
ATOM 1632 C C . PRO A 1 222 ? 54.230 29.288 -2.322 1.00 43.15 223 PRO A C 1
ATOM 1633 O O . PRO A 1 222 ? 55.059 28.465 -2.787 1.00 44.74 223 PRO A O 1
ATOM 1637 N N . GLY A 1 223 ? 54.263 29.682 -1.059 1.00 42.29 224 GLY A N 1
ATOM 1638 C CA . GLY A 1 223 ? 55.267 29.088 -0.179 1.00 41.60 224 GLY A CA 1
ATOM 1639 C C . GLY A 1 223 ? 55.209 27.569 -0.058 1.00 43.61 224 GLY A C 1
ATOM 1640 O O . GLY A 1 223 ? 56.231 26.887 -0.074 1.00 38.56 224 GLY A O 1
ATOM 1641 N N . VAL A 1 224 ? 54.012 27.008 0.039 1.00 40.44 225 VAL A N 1
ATOM 1642 C CA . VAL A 1 224 ? 53.930 25.603 0.203 1.00 37.64 225 VAL A CA 1
ATOM 1643 C C . VAL A 1 224 ? 54.418 24.875 -1.043 1.00 42.32 225 VAL A C 1
ATOM 1644 O O . VAL A 1 224 ? 55.087 23.825 -0.956 1.00 45.14 225 VAL A O 1
ATOM 1648 N N . LEU A 1 225 ? 54.105 25.409 -2.207 1.00 43.29 226 LEU A N 1
ATOM 1649 C CA . LEU A 1 225 ? 54.615 24.804 -3.434 1.00 46.85 226 LEU A CA 1
ATOM 1650 C C . LEU A 1 225 ? 56.123 24.893 -3.587 1.00 46.94 226 LEU A C 1
ATOM 1651 O O . LEU A 1 225 ? 56.747 23.987 -4.152 1.00 47.35 226 LEU A O 1
ATOM 1656 N N . VAL A 1 226 ? 56.732 25.953 -3.073 1.00 46.81 227 VAL A N 1
ATOM 1657 C CA . VAL A 1 226 ? 58.180 25.969 -2.961 1.00 48.32 227 VAL A CA 1
ATOM 1658 C C . VAL A 1 226 ? 58.640 24.788 -2.133 1.00 49.81 227 VAL A C 1
ATOM 1659 O O . VAL A 1 226 ? 59.526 24.064 -2.524 1.00 50.15 227 VAL A O 1
ATOM 1663 N N . GLY A 1 227 ? 57.990 24.544 -1.007 1.00 47.50 228 GLY A N 1
ATOM 1664 C CA . GLY A 1 227 ? 58.305 23.333 -0.252 1.00 43.90 228 GLY A CA 1
ATOM 1665 C C . GLY A 1 227 ? 58.154 22.033 -1.001 1.00 45.29 228 GLY A C 1
ATOM 1666 O O . GLY A 1 227 ? 59.077 21.174 -1.016 1.00 44.42 228 GLY A O 1
ATOM 1667 N N . VAL A 1 228 ? 56.990 21.847 -1.611 1.00 42.66 229 VAL A N 1
ATOM 1668 C CA . VAL A 1 228 ? 56.743 20.576 -2.261 1.00 45.22 229 VAL A CA 1
ATOM 1669 C C . VAL A 1 228 ? 57.750 20.349 -3.386 1.00 49.17 229 VAL A C 1
ATOM 1670 O O . VAL A 1 228 ? 58.303 19.239 -3.550 1.00 47.26 229 VAL A O 1
ATOM 1674 N N . ARG A 1 229 ? 58.016 21.404 -4.140 1.00 50.84 230 ARG A N 1
ATOM 1675 C CA . ARG A 1 229 ? 58.874 21.246 -5.296 1.00 60.81 230 ARG A CA 1
ATOM 1676 C C . ARG A 1 229 ? 60.296 20.934 -4.936 1.00 65.05 230 ARG A C 1
ATOM 1677 O O . ARG A 1 229 ? 60.948 20.291 -5.674 1.00 70.31 230 ARG A O 1
ATOM 1685 N N . ASN A 1 230 ? 60.765 21.375 -3.795 1.00 66.24 231 ASN A N 1
ATOM 1686 C CA . ASN A 1 230 ? 62.181 21.323 -3.471 1.00 54.93 231 ASN A CA 1
ATOM 1687 C C . ASN A 1 230 ? 62.586 20.352 -2.397 1.00 58.27 231 ASN A C 1
ATOM 1688 O O . ASN A 1 230 ? 63.769 20.277 -2.056 1.00 53.28 231 ASN A O 1
ATOM 1693 N N . ILE A 1 231 ? 61.625 19.629 -1.827 1.00 55.57 232 ILE A N 1
ATOM 1694 C CA . ILE A 1 231 ? 61.920 18.906 -0.578 1.00 52.68 232 ILE A CA 1
ATOM 1695 C C . ILE A 1 231 ? 62.878 17.741 -0.851 1.00 53.84 232 ILE A C 1
ATOM 1696 O O . ILE A 1 231 ? 63.784 17.466 -0.031 1.00 55.02 232 ILE A O 1
ATOM 1701 N N . ALA A 1 232 ? 62.742 17.128 -2.038 1.00 63.31 233 ALA A N 1
ATOM 1702 C CA . ALA A 1 232 ? 63.736 16.133 -2.559 1.00 61.91 233 ALA A CA 1
ATOM 1703 C C . ALA A 1 232 ? 65.199 16.572 -2.491 1.00 54.21 233 ALA A C 1
ATOM 1704 O O . ALA A 1 232 ? 66.003 15.726 -2.339 1.00 57.34 233 ALA A O 1
ATOM 1706 N N . GLN A 1 233 ? 65.524 17.862 -2.495 1.00 54.82 234 GLN A N 1
ATOM 1707 C CA . GLN A 1 233 ? 66.895 18.352 -2.157 1.00 54.91 234 GLN A CA 1
ATOM 1708 C C . GLN A 1 233 ? 67.175 18.671 -0.699 1.00 63.57 234 GLN A C 1
ATOM 1709 O O . GLN A 1 233 ? 68.220 19.280 -0.416 1.00 60.68 234 GLN A O 1
ATOM 1715 N N . HIS A 1 234 ? 66.269 18.332 0.232 1.00 61.48 235 HIS A N 1
ATOM 1716 C CA . HIS A 1 234 ? 66.449 18.725 1.625 1.00 55.92 235 HIS A CA 1
ATOM 1717 C C . HIS A 1 234 ? 66.083 17.571 2.500 1.00 61.08 235 HIS A C 1
ATOM 1718 O O . HIS A 1 234 ? 65.163 17.658 3.324 1.00 56.68 235 HIS A O 1
ATOM 1725 N N . PRO A 1 235 ? 66.810 16.472 2.333 1.00 57.80 236 PRO A N 1
ATOM 1726 C CA . PRO A 1 235 ? 66.568 15.398 3.256 1.00 56.48 236 PRO A CA 1
ATOM 1727 C C . PRO A 1 235 ? 66.863 15.861 4.711 1.00 48.55 236 PRO A C 1
ATOM 1728 O O . PRO A 1 235 ? 67.551 16.859 4.927 1.00 49.18 236 PRO A O 1
ATOM 1732 N N . GLY A 1 236 ? 66.251 15.170 5.673 1.00 43.65 237 GLY A N 1
ATOM 1733 C CA . GLY A 1 236 ? 66.257 15.614 7.044 1.00 48.37 237 GLY A CA 1
ATOM 1734 C C . GLY A 1 236 ? 65.281 16.725 7.354 1.00 44.64 237 GLY A C 1
ATOM 1735 O O . GLY A 1 236 ? 64.409 17.099 6.562 1.00 47.60 237 GLY A O 1
ATOM 1736 N N . LEU A 1 237 ? 65.436 17.253 8.546 1.00 44.97 238 LEU A N 1
ATOM 1737 C CA . LEU A 1 237 ? 64.473 18.209 9.057 1.00 45.61 238 LEU A CA 1
ATOM 1738 C C . LEU A 1 237 ? 64.955 19.575 8.718 1.00 42.95 238 LEU A C 1
ATOM 1739 O O . LEU A 1 237 ? 66.015 19.889 9.117 1.00 44.06 238 LEU A O 1
ATOM 1744 N N . VAL A 1 238 ? 64.154 20.428 8.114 1.00 41.23 239 VAL A N 1
ATOM 1745 C CA . VAL A 1 238 ? 64.509 21.833 7.994 1.00 39.07 239 VAL A CA 1
ATOM 1746 C C . VAL A 1 238 ? 63.387 22.635 8.654 1.00 40.33 239 VAL A C 1
ATOM 1747 O O . VAL A 1 238 ? 62.212 22.325 8.474 1.00 41.16 239 VAL A O 1
ATOM 1751 N N . VAL A 1 239 ? 63.736 23.640 9.433 1.00 38.37 240 VAL A N 1
ATOM 1752 C CA . VAL A 1 239 ? 62.739 24.463 10.091 1.00 39.28 240 VAL A CA 1
ATOM 1753 C C . VAL A 1 239 ? 62.851 25.864 9.528 1.00 43.23 240 VAL A C 1
ATOM 1754 O O . VAL A 1 239 ? 63.925 26.432 9.593 1.00 43.54 240 VAL A O 1
ATOM 1758 N N . GLY A 1 240 ? 61.767 26.394 8.968 1.00 42.53 241 GLY A N 1
ATOM 1759 C CA . GLY A 1 240 ? 61.761 27.699 8.324 1.00 40.93 241 GLY A CA 1
ATOM 1760 C C . GLY A 1 240 ? 61.825 27.691 6.794 1.00 41.20 241 GLY A C 1
ATOM 1761 O O . GLY A 1 240 ? 62.772 27.213 6.176 1.00 39.46 241 GLY A O 1
ATOM 1762 N N . LEU A 1 241 ? 60.829 28.284 6.161 1.00 39.93 242 LEU A N 1
ATOM 1763 C CA . LEU A 1 241 ? 60.817 28.365 4.710 1.00 39.95 242 LEU A CA 1
ATOM 1764 C C . LEU A 1 241 ? 62.065 29.048 4.070 1.00 43.68 242 LEU A C 1
ATOM 1765 O O . LEU A 1 241 ? 62.517 28.644 2.966 1.00 42.87 242 LEU A O 1
ATOM 1770 N N . GLU A 1 242 ? 62.615 30.048 4.757 1.00 41.59 243 GLU A N 1
ATOM 1771 C CA . GLU A 1 242 ? 63.856 30.711 4.325 1.00 51.15 243 GLU A CA 1
ATOM 1772 C C . GLU A 1 242 ? 64.963 29.769 3.890 1.00 51.54 243 GLU A C 1
ATOM 1773 O O . GLU A 1 242 ? 65.579 29.966 2.855 1.00 52.74 243 GLU A O 1
ATOM 1779 N N . HIS A 1 243 ? 65.147 28.679 4.600 1.00 47.92 244 HIS A N 1
ATOM 1780 C CA . HIS A 1 243 ? 66.163 27.720 4.192 1.00 46.53 244 HIS A CA 1
ATOM 1781 C C . HIS A 1 243 ? 65.868 27.011 2.931 1.00 49.05 244 HIS A C 1
ATOM 1782 O O . HIS A 1 243 ? 66.696 26.209 2.533 1.00 49.39 244 HIS A O 1
ATOM 1789 N N . TYR A 1 244 ? 64.687 27.181 2.328 1.00 50.77 245 TYR A N 1
ATOM 1790 C CA . TYR A 1 244 ? 64.441 26.528 1.021 1.00 45.95 245 TYR A CA 1
ATOM 1791 C C . TYR A 1 244 ? 64.636 27.531 -0.122 1.00 50.19 245 TYR A C 1
ATOM 1792 O O . TYR A 1 244 ? 64.684 27.119 -1.242 1.00 48.58 245 TYR A O 1
ATOM 1801 N N . LEU A 1 245 ? 64.832 28.810 0.181 1.00 50.70 246 LEU A N 1
ATOM 1802 C CA . LEU A 1 245 ? 64.897 29.875 -0.808 1.00 56.06 246 LEU A CA 1
ATOM 1803 C C . LEU A 1 245 ? 66.194 29.971 -1.632 1.00 60.72 246 LEU A C 1
ATOM 1804 O O . LEU A 1 245 ? 66.310 30.813 -2.506 1.00 61.57 246 LEU A O 1
ATOM 1809 N N . GLY A 1 246 ? 67.168 29.118 -1.360 1.00 65.76 247 GLY A N 1
ATOM 1810 C CA . GLY A 1 246 ? 68.431 29.161 -2.065 1.00 61.55 247 GLY A CA 1
ATOM 1811 C C . GLY A 1 246 ? 69.231 30.422 -1.838 1.00 63.74 247 GLY A C 1
ATOM 1812 O O . GLY A 1 246 ? 70.078 30.743 -2.639 1.00 75.50 247 GLY A O 1
ATOM 1813 N N . LEU A 1 247 ? 68.975 31.140 -0.761 1.00 62.01 248 LEU A N 1
ATOM 1814 C CA . LEU A 1 247 ? 69.695 32.350 -0.491 1.00 62.82 248 LEU A CA 1
ATOM 1815 C C . LEU A 1 247 ? 70.861 31.953 0.396 1.00 74.98 248 LEU A C 1
ATOM 1816 O O . LEU A 1 247 ? 70.962 32.412 1.529 1.00 88.36 248 LEU A O 1
#

Secondary structure (DSSP, 8-state):
--EEEEETTTSHHHHHHHHHHHH-SS-EEEEEE-TTS-THHHHHTT-SEEEE-S-HHHHHHHHHHHHHTT-EEEE------HHHHHHHHHHHTT-TT-EEEE-S---HHHHHHHHHHHHHGGG-SEEEEEEEE-TT--SSS-HHHHHHHHHHHHHHHHTTPPPPP---SSPPTTTT-EEETTEEEEEEE-TT--EEEEEEEEETTEEEEEEEEESSS---HHHHHHHHHHGGG--EEEESGGGGS--

CATH classification: 3.40.50.720 (+1 more: 3.30.360.10)

Nearest PDB structures (foldseek):
  5eer-assembly1_A  TM=9.936E-01  e=4.319E-47  Corynebacterium glutamicum ATCC 13032
  5tek-assembly1_A  TM=9.589E-01  e=1.016E-38  Mycobacterium tuberculosis H37Ra
  1yl5-assembly1_A  TM=9.606E-01  e=6.601E-38  Mycobacterium tuberculosis
  1c3v-assembly1_A  TM=7.838E-01  e=1.157E-37  Mycobacterium tuberculosis
  8d57-assembly2_F  TM=8.263E-01  e=6.473E-19  Acinetobacter baumannii

B-factor: mean 54.0, std 17.8, range [3.13, 277.26]

Radius of gyration: 20.4 Å; Cα contacts (8 Å, |Δi|>4): 470; chains: 1; bounding box: 41×62×41 Å

Organism: Corynebacterium glutamicum (strain ATCC 13032 / DSM 20300 / JCM 1318 / BCRC 11384 / CCUG 27702 / LMG 3730 / NBRC 12168 / NCIMB 10025 / NRRL B-2784 / 534) (NCBI:txid196627)

InterPro domains:
  IPR000846 Dihydrodipicolinate reductase, N-terminal [PF01113] (3-107)
  IPR022663 Dihydrodipicolinate reductase, C-terminal [PF05173] (111-246)
  IPR022664 Dihydrodipicolinate reductase, conserved site [PS01298] (129-146)
  IPR023940 Dihydrodipicolinate reductase [MF_00102] (3-246)
  IPR023940 Dihydrodipicolinate reductase [PIRSF000161] (3-246)
  IPR023940 Dihydrodipicolinate reductase [PTHR20836] (40-246)
  IPR023940 Dihydrodipicolinate reductase [TIGR00036] (36-246)
  IPR036291 NAD(P)-binding domain superfamily [SSF51735] (3-134)

Foldseek 3Di:
DQEEEEEQCVDPQNVVQVVVQVPDDPYHDQYYDYDPDDPCSCVVSVHQEYEYDDELVCPLVSLLVCVVSLHEYEYQYDDCDPVNLVVQQVSQPPPQRYEYEYAPDLQVQLQVLLVVLLVCLLPFQAKAKEKEAAQPPDDPPDPSRLSSLVSSLVSCVVSVHDQHDDPDDCDDPCPQADQRSRHHYHYHHDPPAHIKMWMWGDDPPDIDIRIDGDNDDHRSNVSSVLCSVQRSVGRGYHYHSVVSPPD